Protein AF-A0A831KDJ3-F1 (afdb_monomer_lite)

Foldseek 3Di:
DQFDFFWAWDQDPVRDTDTDTDRGDLCSVPDFPCPDPVSVLVVQLLDFDDRRSDDQRTDVDHDDDDDDPAAAAAWDADQPDPPPGWTFDEEREDAHGLEYGGEYHYSEYAEHNEYHETPEYAYSEYHYENEYHYACEYHYLEYEYYDADHYHNHYEQPDLVVQVVQADADPVGRTYHDYCSHPD

Secondary structure (DSSP, 8-state):
-----EEEEEE-TTS-EEEEEESS-GGGG------SHHHHHHHHHTT-SSS-SS-TT-SSS--------PPPPEE--EE--TTT-EE-EEES-EE-TT-EESSEEES-EE-TT-EE-TT-EEES-EE-TT-EE-TT-EEESEEE-SS-EEPTT-EESS-HHHHHHHSEE-TT--EEEPTTSS--

Radius of gyration: 17.73 Å; chains: 1; bounding box: 44×35×50 Å

pLDDT: mean 94.14, std 5.09, range [72.06, 98.69]

Sequence (184 aa):
FNKIVDQIYVTMENGARALQTVDKTRDSTYWRDVGTLDAYWNANMDLTGVDPFFNLYGRRWPIHTYQSATPPAKFVFNNERAEGGRVGKALDSLVAAGCIISGVVRNSVLSYNVIVGSWSNVEESVIMDGVIIGRHCKIKKCIIDKENFIPSGTRIGYDPDDDRKRFTLTERGIVVVPKGYFKE

Structure (mmCIF, N/CA/C/O backbone):
data_AF-A0A831KDJ3-F1
#
_entry.id   AF-A0A831KDJ3-F1
#
loop_
_atom_site.group_PDB
_atom_site.id
_atom_site.type_symbol
_atom_site.label_atom_id
_atom_site.label_alt_id
_atom_site.label_comp_id
_atom_site.label_asym_id
_atom_site.label_entity_id
_atom_site.label_seq_id
_atom_site.pdbx_PDB_ins_code
_atom_site.Cartn_x
_atom_site.Cartn_y
_atom_site.Cartn_z
_atom_site.occupancy
_atom_site.B_iso_or_equiv
_atom_site.auth_seq_id
_atom_site.auth_comp_id
_atom_site.auth_asym_id
_atom_site.auth_atom_id
_atom_site.pdbx_PDB_model_num
ATOM 1 N N . PHE A 1 1 ? 5.179 -16.302 -27.428 1.00 72.50 1 PHE A N 1
ATOM 2 C CA . PHE A 1 1 ? 5.169 -16.048 -25.972 1.00 72.50 1 PHE A CA 1
ATOM 3 C C . PHE A 1 1 ? 5.154 -14.549 -25.737 1.00 72.50 1 PHE A C 1
ATOM 5 O O . PHE A 1 1 ? 5.834 -13.851 -26.481 1.00 72.50 1 PHE A O 1
ATOM 12 N N . ASN A 1 2 ? 4.404 -14.065 -24.745 1.00 82.62 2 ASN A N 1
ATOM 13 C CA . ASN A 1 2 ? 4.369 -12.639 -24.408 1.00 82.62 2 ASN A CA 1
ATOM 14 C C . ASN A 1 2 ? 5.782 -12.148 -24.047 1.00 82.62 2 ASN A C 1
ATOM 16 O O . ASN A 1 2 ? 6.510 -12.812 -23.297 1.00 82.62 2 ASN A O 1
ATOM 20 N N . LYS A 1 3 ? 6.182 -11.025 -24.643 1.00 91.00 3 LYS A N 1
ATOM 21 C CA . LYS A 1 3 ? 7.500 -10.405 -24.495 1.00 91.00 3 LYS A CA 1
ATOM 22 C C . LYS A 1 3 ? 7.297 -8.897 -24.438 1.00 91.00 3 LYS A C 1
ATOM 24 O O . LYS A 1 3 ? 6.900 -8.301 -25.435 1.00 91.00 3 LYS A O 1
ATOM 29 N N . ILE A 1 4 ? 7.580 -8.309 -23.286 1.00 90.00 4 ILE A N 1
ATOM 30 C CA . ILE A 1 4 ? 7.637 -6.864 -23.100 1.00 90.00 4 ILE A CA 1
ATOM 31 C C . ILE A 1 4 ? 9.119 -6.490 -23.070 1.00 90.00 4 ILE A C 1
ATOM 33 O O . ILE A 1 4 ? 9.870 -6.950 -22.208 1.00 90.00 4 ILE A O 1
ATOM 37 N N . VAL A 1 5 ? 9.535 -5.702 -24.064 1.00 93.06 5 VAL A N 1
ATOM 38 C CA . VAL A 1 5 ? 10.860 -5.074 -24.102 1.00 93.06 5 VAL A CA 1
ATOM 39 C C . VAL A 1 5 ? 10.727 -3.716 -23.427 1.00 93.06 5 VAL A C 1
ATOM 41 O O . VAL A 1 5 ? 10.031 -2.844 -23.947 1.00 93.06 5 VAL A O 1
ATOM 44 N N . ASP A 1 6 ? 11.417 -3.507 -22.311 1.00 93.19 6 ASP A N 1
ATOM 45 C CA . ASP A 1 6 ? 11.306 -2.265 -21.543 1.00 93.19 6 ASP A CA 1
ATOM 46 C C . ASP A 1 6 ? 12.667 -1.753 -21.055 1.00 93.19 6 ASP A C 1
ATOM 48 O O . ASP A 1 6 ? 13.687 -2.432 -21.145 1.00 93.19 6 ASP A O 1
ATOM 52 N N . GLN A 1 7 ? 12.689 -0.518 -20.572 1.00 93.62 7 GLN A N 1
ATOM 53 C CA . GLN A 1 7 ? 13.782 0.103 -19.851 1.00 93.62 7 GLN A CA 1
ATOM 54 C C . GLN A 1 7 ? 13.402 0.216 -18.377 1.00 93.62 7 GLN A C 1
ATOM 56 O O . GLN A 1 7 ? 12.528 1.005 -18.024 1.00 93.62 7 GLN A O 1
ATOM 61 N N . ILE A 1 8 ? 14.084 -0.551 -17.527 1.00 91.62 8 ILE A N 1
ATOM 62 C CA . ILE A 1 8 ? 13.822 -0.618 -16.084 1.00 91.62 8 ILE A CA 1
ATOM 63 C C . ILE A 1 8 ? 15.102 -0.379 -15.286 1.00 91.62 8 ILE A C 1
ATOM 65 O O . ILE A 1 8 ? 16.213 -0.546 -15.794 1.00 91.62 8 ILE A O 1
ATOM 69 N N . TYR A 1 9 ? 14.954 0.017 -14.023 1.00 89.69 9 TYR A N 1
ATOM 70 C CA . TYR A 1 9 ? 16.078 0.067 -13.093 1.00 89.69 9 TYR A CA 1
ATOM 71 C C . TYR A 1 9 ? 16.386 -1.335 -12.566 1.00 89.69 9 TYR A C 1
ATOM 73 O O . TYR A 1 9 ? 15.516 -1.979 -11.989 1.00 89.69 9 TYR A O 1
ATOM 81 N N . VAL A 1 10 ? 17.632 -1.777 -12.729 1.00 86.00 10 VAL A N 1
ATOM 82 C CA . VAL A 1 10 ? 18.141 -3.045 -12.191 1.00 86.00 10 VAL A CA 1
ATOM 83 C C . VAL A 1 10 ? 19.092 -2.744 -11.037 1.00 86.00 10 VAL A C 1
ATOM 85 O O . VAL A 1 10 ? 19.952 -1.867 -11.160 1.00 86.00 10 VAL A O 1
ATOM 88 N N . THR A 1 11 ? 18.928 -3.459 -9.923 1.00 85.81 11 THR A N 1
ATOM 89 C CA . THR A 1 11 ? 19.850 -3.402 -8.781 1.00 85.81 11 THR A CA 1
ATOM 90 C C . THR A 1 11 ? 21.036 -4.325 -9.057 1.00 85.81 11 THR A C 1
ATOM 92 O O . THR A 1 11 ? 20.859 -5.526 -9.237 1.00 85.81 11 THR A O 1
ATOM 95 N N . MET A 1 12 ? 22.235 -3.757 -9.123 1.00 86.31 12 MET A N 1
ATOM 96 C CA . MET A 1 12 ? 23.494 -4.476 -9.331 1.00 86.31 12 MET A CA 1
ATOM 97 C C . MET A 1 12 ? 23.979 -5.127 -8.026 1.00 86.31 12 MET A C 1
ATOM 99 O O . MET A 1 12 ? 23.533 -4.751 -6.943 1.00 86.31 12 MET A O 1
ATOM 103 N N . GLU A 1 13 ? 24.950 -6.043 -8.100 1.00 86.44 13 GLU A N 1
ATOM 104 C CA . GLU A 1 13 ? 25.517 -6.727 -6.918 1.00 86.44 13 GLU A CA 1
ATOM 105 C C . GLU A 1 13 ? 26.101 -5.764 -5.870 1.00 86.44 13 GLU A C 1
ATOM 107 O O . GLU A 1 13 ? 26.048 -6.027 -4.673 1.00 86.44 13 GLU A O 1
ATOM 112 N N . ASN A 1 14 ? 26.609 -4.608 -6.304 1.00 89.88 14 ASN A N 1
ATOM 113 C CA . ASN A 1 14 ? 27.124 -3.559 -5.421 1.00 89.88 14 ASN A CA 1
ATOM 114 C C . ASN A 1 14 ? 26.029 -2.651 -4.816 1.00 89.88 14 ASN A C 1
ATOM 116 O O . ASN A 1 14 ? 26.351 -1.656 -4.170 1.00 89.88 14 ASN A O 1
ATOM 120 N N . GLY A 1 15 ? 24.747 -2.941 -5.066 1.00 85.25 15 GLY A N 1
ATOM 121 C CA . GLY A 1 15 ? 23.596 -2.165 -4.599 1.00 85.25 15 GLY A CA 1
ATOM 122 C C . GLY A 1 15 ? 23.253 -0.925 -5.434 1.00 85.25 15 GLY A C 1
ATOM 123 O O . GLY A 1 15 ? 22.232 -0.284 -5.175 1.00 85.25 15 GLY A O 1
ATOM 124 N N . ALA A 1 16 ? 24.050 -0.571 -6.447 1.00 89.38 16 ALA A N 1
ATOM 125 C CA . ALA A 1 16 ? 23.731 0.540 -7.342 1.00 89.38 16 ALA A CA 1
ATOM 126 C C . ALA A 1 16 ? 22.546 0.195 -8.259 1.00 89.38 16 ALA A C 1
ATOM 128 O O . ALA A 1 16 ? 22.372 -0.952 -8.669 1.00 89.38 16 ALA A O 1
ATOM 129 N N . ARG A 1 17 ? 21.752 1.205 -8.638 1.00 88.25 17 ARG A N 1
ATOM 130 C CA . ARG A 1 17 ? 20.674 1.059 -9.628 1.00 88.25 17 ARG A CA 1
ATOM 131 C C . ARG A 1 17 ? 21.090 1.662 -10.961 1.00 88.25 17 ARG A C 1
ATOM 133 O O . ARG A 1 17 ? 21.475 2.828 -11.010 1.00 88.25 17 ARG A O 1
ATOM 140 N N . ALA A 1 18 ? 20.948 0.901 -12.042 1.00 90.00 18 ALA A N 1
ATOM 141 C CA . ALA A 1 18 ? 21.193 1.382 -13.400 1.00 90.00 18 ALA A CA 1
ATOM 142 C C . ALA A 1 18 ? 19.974 1.145 -14.290 1.00 90.00 18 ALA A C 1
ATOM 144 O O . ALA A 1 18 ? 19.310 0.115 -14.176 1.00 90.00 18 ALA A O 1
ATOM 145 N N . LEU A 1 19 ? 19.696 2.093 -15.186 1.00 91.81 19 LEU A N 1
ATOM 146 C CA . LEU A 1 19 ? 18.671 1.919 -16.209 1.00 91.81 19 LEU A CA 1
ATOM 147 C C . LEU A 1 19 ? 19.212 0.979 -17.290 1.00 91.81 19 LEU A C 1
ATOM 149 O O . LEU A 1 19 ? 20.217 1.288 -17.928 1.00 91.81 19 LEU A O 1
ATOM 153 N N . GLN A 1 20 ? 18.542 -0.147 -17.502 1.00 92.12 20 GLN A N 1
ATOM 154 C CA . GLN A 1 20 ? 18.910 -1.121 -18.522 1.00 92.12 20 GLN A CA 1
ATOM 155 C C . GLN A 1 20 ? 17.726 -1.404 -19.432 1.00 92.12 20 GLN A C 1
ATOM 157 O O . GLN A 1 20 ? 16.578 -1.410 -18.990 1.00 92.12 20 GLN A O 1
ATOM 162 N N . THR A 1 21 ? 18.015 -1.650 -20.709 1.00 93.56 21 THR A N 1
ATOM 163 C CA . THR A 1 21 ? 17.011 -2.194 -21.625 1.00 93.56 21 THR A CA 1
ATOM 164 C C . THR A 1 21 ? 16.984 -3.703 -21.439 1.00 93.56 21 THR A C 1
ATOM 166 O O . THR A 1 21 ? 18.003 -4.362 -21.626 1.00 93.56 21 THR A O 1
ATOM 169 N N . VAL A 1 22 ? 15.829 -4.235 -21.062 1.00 91.38 22 VAL A N 1
ATOM 170 C CA . VAL A 1 22 ? 15.612 -5.659 -20.833 1.00 91.38 22 VAL A CA 1
ATOM 171 C C . VAL A 1 22 ? 14.731 -6.186 -21.956 1.00 91.38 22 VAL A C 1
ATOM 173 O O . VAL A 1 22 ? 13.629 -5.690 -22.178 1.00 91.38 22 VAL A O 1
ATOM 176 N N . ASP A 1 23 ? 15.222 -7.200 -22.669 1.00 91.75 23 ASP A N 1
ATOM 177 C CA . ASP A 1 23 ? 14.506 -7.787 -23.805 1.00 91.75 23 ASP A CA 1
ATOM 178 C C . ASP A 1 23 ? 13.201 -8.472 -23.397 1.00 91.75 23 ASP A C 1
ATOM 180 O O . ASP A 1 23 ? 12.237 -8.488 -24.155 1.00 91.75 23 ASP A O 1
ATOM 184 N N . LYS A 1 24 ? 13.164 -9.075 -22.213 1.00 91.81 24 LYS A N 1
ATOM 185 C CA . LYS A 1 24 ? 11.959 -9.690 -21.668 1.00 91.81 24 LYS A CA 1
ATOM 186 C C . LYS A 1 24 ? 11.905 -9.412 -20.179 1.00 91.81 24 LYS A C 1
ATOM 188 O O . LYS A 1 24 ? 12.638 -10.027 -19.408 1.00 91.81 24 LYS A O 1
ATOM 193 N N . THR A 1 25 ? 11.057 -8.475 -19.788 1.00 90.31 25 THR A N 1
ATOM 194 C CA . THR A 1 25 ? 10.837 -8.163 -18.377 1.00 90.31 25 THR A CA 1
ATOM 195 C C . THR A 1 25 ? 10.211 -9.351 -17.638 1.00 90.31 25 THR A C 1
ATOM 197 O O . THR A 1 25 ? 9.509 -10.180 -18.228 1.00 90.31 25 THR A O 1
ATOM 200 N N . ARG A 1 26 ? 10.447 -9.440 -16.324 1.00 88.06 26 ARG A N 1
ATOM 201 C CA . ARG A 1 26 ? 9.883 -10.494 -15.460 1.00 88.06 26 ARG A CA 1
ATOM 202 C C . ARG A 1 26 ? 8.352 -10.530 -15.510 1.00 88.06 26 ARG A C 1
ATOM 204 O O . ARG A 1 26 ? 7.757 -11.603 -15.488 1.00 88.06 26 ARG A O 1
ATOM 211 N N . ASP A 1 27 ? 7.731 -9.368 -15.653 1.00 91.12 27 ASP A N 1
ATOM 212 C CA . ASP A 1 27 ? 6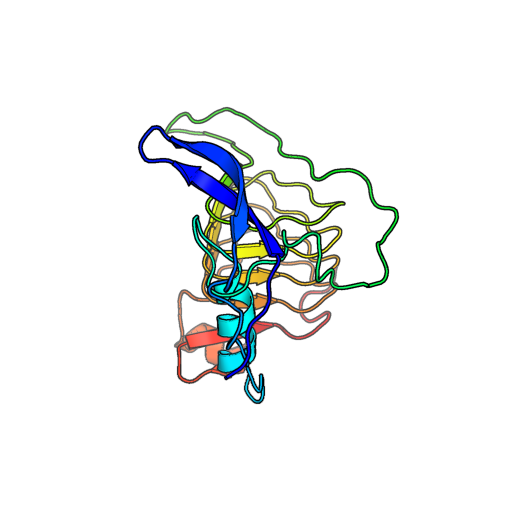.286 -9.182 -15.741 1.00 91.12 27 ASP A CA 1
ATOM 213 C C . ASP A 1 27 ? 5.710 -9.335 -17.158 1.00 91.12 27 ASP A C 1
ATOM 215 O O . ASP A 1 27 ? 4.507 -9.186 -17.352 1.00 91.12 27 ASP A O 1
ATOM 219 N N . SER A 1 28 ? 6.514 -9.742 -18.149 1.00 91.88 28 SER A N 1
ATOM 220 C CA . SER A 1 28 ? 6.039 -10.013 -19.518 1.00 91.88 28 SER A CA 1
ATOM 221 C C . SER A 1 28 ? 4.903 -11.042 -19.590 1.00 91.88 28 SER A C 1
ATOM 223 O O . SER A 1 28 ? 4.173 -11.099 -20.577 1.00 91.88 28 SER A O 1
ATOM 225 N N . THR A 1 29 ? 4.770 -11.896 -18.576 1.00 92.12 29 THR A N 1
ATOM 226 C CA . THR A 1 29 ? 3.690 -12.886 -18.449 1.00 92.12 29 THR A CA 1
ATOM 227 C C . THR A 1 29 ? 2.817 -12.637 -17.223 1.00 92.12 29 THR A C 1
ATOM 229 O O . THR A 1 29 ? 2.057 -13.521 -16.832 1.00 92.12 29 THR A O 1
ATOM 232 N N . TYR A 1 30 ? 2.956 -11.478 -16.579 1.00 93.56 30 TYR A N 1
ATOM 233 C CA . TYR A 1 30 ? 2.185 -11.154 -15.393 1.00 93.56 30 TYR A CA 1
ATOM 234 C C . TYR A 1 30 ? 0.727 -10.934 -15.778 1.00 93.56 30 TYR A C 1
ATOM 236 O O . TYR A 1 30 ? 0.389 -10.074 -16.590 1.00 93.56 30 TYR A O 1
ATOM 244 N N . TRP A 1 31 ? -0.139 -11.742 -15.185 1.00 94.19 31 TRP A N 1
ATOM 245 C CA . TRP A 1 31 ? -1.578 -11.613 -15.289 1.00 94.19 31 TRP A CA 1
ATOM 246 C C . TRP A 1 31 ? -2.192 -12.061 -13.966 1.00 94.19 31 TRP A C 1
ATOM 248 O O . TRP A 1 31 ? -1.761 -13.051 -13.361 1.00 94.19 31 TRP A O 1
ATOM 258 N N . ARG A 1 32 ? -3.180 -11.302 -13.504 1.00 94.19 32 ARG A N 1
ATOM 259 C CA . ARG A 1 32 ? -3.974 -11.582 -12.309 1.00 94.19 32 ARG A CA 1
ATOM 260 C C . ARG A 1 32 ? -5.435 -11.338 -12.668 1.00 94.19 32 ARG A C 1
ATOM 262 O O . ARG A 1 32 ? -5.742 -10.329 -13.294 1.00 94.19 32 ARG A O 1
ATOM 269 N N . ASP A 1 33 ? -6.307 -12.251 -12.267 1.00 92.94 33 ASP A N 1
ATOM 270 C CA . ASP A 1 33 ? -7.759 -12.147 -12.435 1.00 92.94 33 ASP A CA 1
ATOM 271 C C . ASP A 1 33 ? -8.390 -11.206 -11.400 1.00 92.94 33 ASP A C 1
ATOM 273 O O . ASP A 1 33 ? -9.364 -10.523 -11.695 1.00 92.94 33 ASP A O 1
ATOM 277 N N . VAL A 1 34 ? -7.810 -11.155 -10.195 1.00 93.94 34 VAL A N 1
ATOM 278 C CA . VAL A 1 34 ? -8.250 -10.309 -9.077 1.00 93.94 34 VAL A CA 1
ATOM 279 C C . VAL A 1 34 ? -9.736 -10.543 -8.732 1.00 93.94 34 VAL A C 1
ATOM 281 O O . VAL A 1 34 ? -10.472 -9.624 -8.387 1.00 93.94 34 VAL A O 1
ATOM 284 N N . GLY A 1 35 ? -10.194 -11.799 -8.812 1.00 95.31 35 GLY A N 1
ATOM 285 C CA . GLY A 1 35 ? -11.598 -12.167 -8.581 1.00 95.31 35 GLY A CA 1
ATOM 286 C C . GLY A 1 35 ? -12.007 -12.296 -7.108 1.00 95.31 35 GLY A C 1
ATOM 287 O O . GLY A 1 35 ? -13.195 -12.343 -6.799 1.00 95.31 35 GLY A O 1
ATOM 288 N N . THR A 1 36 ? -11.043 -12.354 -6.186 1.00 97.19 36 THR A N 1
ATOM 289 C CA . THR A 1 36 ? -11.280 -12.489 -4.739 1.00 97.19 36 THR A CA 1
ATOM 290 C C . THR A 1 36 ? -10.543 -11.410 -3.951 1.00 97.19 36 THR A C 1
ATOM 292 O O . THR A 1 36 ? -9.571 -10.825 -4.432 1.00 97.19 36 THR A O 1
ATOM 295 N N . LEU A 1 37 ? -10.971 -11.168 -2.708 1.00 97.50 37 LEU A N 1
ATOM 296 C CA . LEU A 1 37 ? -10.291 -10.239 -1.794 1.00 97.50 37 LEU A CA 1
ATOM 297 C C . LEU A 1 37 ? -8.840 -10.666 -1.532 1.00 97.50 37 LEU A C 1
ATOM 299 O O . LEU A 1 37 ? -7.941 -9.826 -1.509 1.00 97.50 37 LEU A O 1
ATOM 303 N N . ASP A 1 38 ? -8.590 -11.973 -1.423 1.00 96.94 38 ASP A N 1
ATOM 304 C CA . ASP A 1 38 ? -7.234 -12.504 -1.332 1.00 96.94 38 ASP A CA 1
ATOM 305 C C . ASP A 1 38 ? -6.426 -12.197 -2.594 1.00 96.94 38 ASP A C 1
ATOM 307 O O . ASP A 1 38 ? -5.294 -11.726 -2.501 1.00 96.94 38 ASP A O 1
ATOM 311 N N . ALA A 1 39 ? -6.982 -12.444 -3.784 1.00 96.88 39 ALA A N 1
ATOM 312 C CA . ALA A 1 39 ? -6.301 -12.164 -5.046 1.00 96.88 39 ALA A CA 1
ATOM 313 C C . ALA A 1 39 ? -5.995 -10.666 -5.202 1.00 96.88 39 ALA A C 1
ATOM 315 O O . ALA A 1 39 ? -4.890 -10.312 -5.611 1.00 96.88 39 ALA A O 1
ATOM 316 N N . TYR A 1 40 ? -6.926 -9.795 -4.801 1.00 97.94 40 TYR A N 1
ATOM 317 C CA . TYR A 1 40 ? -6.738 -8.344 -4.776 1.00 97.94 40 TYR A CA 1
ATOM 318 C C . TYR A 1 40 ? -5.589 -7.920 -3.865 1.00 97.94 40 TYR A C 1
ATOM 320 O O . TYR A 1 40 ? -4.709 -7.165 -4.284 1.00 97.94 40 TYR A O 1
ATOM 328 N N . TRP A 1 41 ? -5.556 -8.429 -2.633 1.00 97.88 41 TRP A N 1
ATOM 329 C CA . TRP A 1 41 ? -4.468 -8.139 -1.706 1.00 97.88 41 TRP A CA 1
ATOM 330 C C . TRP A 1 41 ? -3.122 -8.635 -2.248 1.00 97.88 41 TRP A C 1
ATOM 332 O O . TRP A 1 41 ? -2.167 -7.864 -2.293 1.00 97.88 41 TRP A O 1
ATOM 342 N N . ASN A 1 42 ? -3.053 -9.881 -2.737 1.00 96.06 42 ASN A N 1
ATOM 343 C CA . ASN A 1 42 ? -1.810 -10.445 -3.277 1.00 96.06 42 ASN A CA 1
ATOM 344 C C . ASN A 1 42 ? -1.301 -9.637 -4.476 1.00 96.06 42 ASN A C 1
ATOM 346 O O . ASN A 1 42 ? -0.120 -9.325 -4.530 1.00 96.06 42 ASN A O 1
ATOM 350 N N . ALA A 1 43 ? -2.184 -9.242 -5.398 1.00 96.62 43 ALA A N 1
ATOM 351 C CA . ALA A 1 43 ? -1.797 -8.450 -6.563 1.00 96.62 43 ALA A CA 1
ATOM 352 C C . ALA A 1 43 ? -1.213 -7.076 -6.184 1.00 96.62 43 ALA A C 1
ATOM 354 O O . ALA A 1 43 ? -0.335 -6.574 -6.880 1.00 96.62 43 ALA A O 1
ATOM 355 N N . ASN A 1 44 ? -1.665 -6.474 -5.077 1.00 97.38 44 ASN A N 1
ATOM 356 C CA . ASN A 1 44 ? -1.063 -5.249 -4.546 1.00 97.38 44 ASN A CA 1
ATOM 357 C C . ASN A 1 44 ? 0.274 -5.527 -3.846 1.00 97.38 44 ASN A C 1
ATOM 359 O O . ASN A 1 44 ? 1.219 -4.760 -4.000 1.00 97.38 44 ASN A O 1
ATOM 363 N N . MET A 1 45 ? 0.384 -6.621 -3.090 1.00 96.38 45 MET A N 1
ATOM 364 C CA . MET A 1 45 ? 1.640 -6.998 -2.433 1.00 96.38 45 MET A CA 1
ATOM 365 C C . MET A 1 45 ? 2.726 -7.422 -3.427 1.00 96.38 45 MET A C 1
ATOM 367 O O . MET A 1 45 ? 3.903 -7.199 -3.155 1.00 96.38 45 MET A O 1
ATOM 371 N N . ASP A 1 46 ? 2.348 -7.933 -4.600 1.00 95.12 46 ASP A N 1
ATOM 372 C CA . ASP A 1 46 ? 3.246 -8.250 -5.720 1.00 95.12 46 ASP A CA 1
ATOM 373 C C . ASP A 1 46 ? 4.033 -7.017 -6.226 1.00 95.12 46 ASP A C 1
ATOM 375 O O . ASP A 1 46 ? 5.056 -7.184 -6.894 1.00 95.12 46 ASP A O 1
ATOM 379 N N . LEU A 1 47 ? 3.586 -5.795 -5.889 1.00 94.19 47 LEU A N 1
ATOM 380 C CA . LEU A 1 47 ? 4.275 -4.524 -6.165 1.00 94.19 47 LEU A CA 1
ATOM 381 C C . LEU A 1 47 ? 5.389 -4.199 -5.162 1.00 94.19 47 LEU A C 1
ATOM 383 O O . LEU A 1 47 ? 6.239 -3.353 -5.436 1.00 94.19 47 LEU A O 1
ATOM 387 N N . THR A 1 48 ? 5.337 -4.792 -3.971 1.00 91.38 48 THR A N 1
ATOM 388 C CA . THR A 1 48 ? 6.231 -4.459 -2.858 1.00 91.38 48 THR A CA 1
ATOM 389 C C . THR A 1 48 ? 7.551 -5.233 -2.934 1.00 91.38 48 THR A C 1
ATOM 391 O O . THR A 1 48 ? 7.658 -6.259 -3.604 1.00 91.38 48 THR A O 1
ATOM 394 N N . GLY A 1 49 ? 8.571 -4.749 -2.220 1.00 83.38 49 GLY A N 1
ATOM 395 C CA . GLY A 1 49 ? 9.901 -5.364 -2.180 1.00 83.38 49 GLY A CA 1
ATOM 396 C C . GLY A 1 49 ? 10.891 -4.818 -3.216 1.00 83.38 49 GLY A C 1
ATOM 397 O O . GLY A 1 49 ? 10.620 -3.860 -3.938 1.00 83.38 49 GLY A O 1
ATOM 398 N N . VAL A 1 50 ? 12.092 -5.406 -3.233 1.00 79.62 50 VAL A N 1
ATOM 399 C CA . VAL A 1 50 ? 13.236 -4.917 -4.029 1.00 79.62 50 VAL A CA 1
ATOM 400 C C . VAL A 1 50 ? 13.113 -5.263 -5.515 1.00 79.62 50 VAL A C 1
ATOM 402 O O . VAL A 1 50 ? 13.469 -4.440 -6.357 1.00 79.62 50 VAL A O 1
ATOM 405 N N . ASP A 1 51 ? 12.623 -6.464 -5.827 1.00 81.75 51 ASP A N 1
ATOM 406 C CA . ASP A 1 51 ? 12.380 -6.947 -7.191 1.00 81.75 51 ASP A CA 1
ATOM 407 C C . ASP A 1 51 ? 10.932 -7.466 -7.298 1.00 81.75 51 ASP A C 1
ATOM 409 O O . ASP A 1 51 ? 10.688 -8.665 -7.082 1.00 81.75 51 ASP A O 1
ATOM 413 N N . PRO A 1 52 ? 9.957 -6.560 -7.522 1.00 87.00 52 PRO A N 1
ATOM 414 C CA . PRO A 1 52 ? 8.537 -6.895 -7.503 1.00 87.00 52 PRO A CA 1
ATOM 415 C C . PRO A 1 52 ? 8.149 -7.819 -8.664 1.00 87.00 52 PRO A C 1
ATOM 417 O O . PRO A 1 52 ? 8.762 -7.813 -9.733 1.00 87.00 52 PRO A O 1
ATOM 420 N N . PHE A 1 53 ? 7.089 -8.611 -8.477 1.00 88.38 53 PHE A N 1
ATOM 421 C CA . PHE A 1 53 ? 6.564 -9.481 -9.537 1.00 88.38 53 PHE A CA 1
ATOM 422 C C . PHE A 1 53 ? 5.936 -8.685 -10.685 1.00 88.38 53 PHE A C 1
ATOM 424 O O . PHE A 1 53 ? 5.947 -9.163 -11.821 1.00 88.38 53 PHE A O 1
ATOM 431 N N . PHE A 1 54 ? 5.410 -7.495 -10.385 1.00 91.50 54 PHE A N 1
ATOM 432 C CA . PHE A 1 54 ? 4.864 -6.551 -11.354 1.00 91.50 54 PHE A CA 1
ATOM 433 C C . PHE A 1 54 ? 5.552 -5.193 -11.210 1.00 91.50 54 PHE A C 1
ATOM 435 O O . PHE A 1 54 ? 5.521 -4.590 -10.136 1.00 91.50 54 PHE A O 1
ATOM 442 N N . ASN A 1 55 ? 6.204 -4.718 -12.274 1.00 89.75 55 ASN A N 1
ATOM 443 C CA . ASN A 1 55 ? 7.083 -3.558 -12.196 1.00 89.75 55 ASN A CA 1
ATOM 444 C C . ASN A 1 55 ? 6.436 -2.314 -12.818 1.00 89.75 55 ASN A C 1
ATOM 446 O O . ASN A 1 55 ? 6.358 -2.167 -14.033 1.00 89.75 55 ASN A O 1
ATOM 450 N N . LEU A 1 56 ? 6.048 -1.356 -11.975 1.00 91.56 56 LEU A N 1
ATOM 451 C CA . LEU A 1 56 ? 5.434 -0.097 -12.418 1.00 91.56 56 LEU A CA 1
ATOM 452 C C . LEU A 1 56 ? 6.431 0.928 -12.991 1.00 91.56 56 LEU A C 1
ATOM 454 O O . LEU A 1 56 ? 6.015 1.986 -13.456 1.00 91.56 56 LEU A O 1
ATOM 458 N N . TYR A 1 57 ? 7.737 0.652 -12.948 1.00 91.25 57 TYR A N 1
ATOM 459 C CA . TYR A 1 57 ? 8.790 1.598 -13.343 1.00 91.25 57 TYR A CA 1
ATOM 460 C C . TYR A 1 57 ? 9.283 1.414 -14.789 1.00 91.25 57 TYR A C 1
ATOM 462 O O . TYR A 1 57 ? 10.308 1.994 -15.164 1.00 91.25 57 TYR A O 1
ATOM 470 N N . GLY A 1 58 ? 8.569 0.620 -15.594 1.00 92.06 58 GLY A N 1
ATOM 471 C CA . GLY A 1 58 ? 8.773 0.518 -17.039 1.00 92.06 58 GLY A CA 1
ATOM 472 C C . GLY A 1 58 ? 8.534 1.851 -17.751 1.00 92.06 58 GLY A C 1
ATOM 473 O O . GLY A 1 58 ? 7.602 2.589 -17.430 1.00 92.06 58 GLY A O 1
ATOM 474 N N . ARG A 1 59 ? 9.401 2.196 -18.710 1.00 92.94 59 ARG A N 1
ATOM 475 C CA . ARG A 1 59 ? 9.338 3.471 -19.455 1.00 92.94 59 ARG A CA 1
ATOM 476 C C . ARG A 1 59 ? 8.764 3.326 -20.860 1.00 92.94 59 ARG A C 1
ATOM 478 O O . ARG A 1 59 ? 8.228 4.292 -21.394 1.00 92.94 59 ARG A O 1
ATOM 485 N N . ARG A 1 60 ? 8.920 2.157 -21.482 1.00 93.75 60 ARG A N 1
ATOM 486 C CA . ARG A 1 60 ? 8.440 1.855 -22.838 1.00 93.75 60 ARG A CA 1
ATOM 487 C C . ARG A 1 60 ? 7.017 1.317 -22.838 1.00 93.75 60 ARG A C 1
ATOM 489 O O . ARG A 1 60 ? 6.330 1.491 -23.839 1.00 93.75 60 ARG A O 1
ATOM 496 N N . TRP A 1 61 ? 6.578 0.711 -21.735 1.00 91.81 61 TRP A N 1
ATOM 497 C CA . TRP A 1 61 ? 5.209 0.236 -21.559 1.00 91.81 61 TRP A CA 1
ATOM 498 C C . TRP A 1 61 ? 4.527 0.898 -20.347 1.00 91.81 61 TRP A C 1
ATOM 500 O O . TRP A 1 61 ? 4.253 0.240 -19.343 1.00 91.81 61 TRP A O 1
ATOM 510 N N . PRO A 1 62 ? 4.286 2.223 -20.394 1.00 91.81 62 PRO A N 1
ATOM 511 C CA . PRO A 1 62 ? 3.724 2.944 -19.260 1.00 91.81 62 PRO A CA 1
ATOM 512 C C . PRO A 1 62 ? 2.244 2.607 -19.039 1.00 91.81 62 PRO A C 1
ATOM 514 O O . PRO A 1 62 ? 1.473 2.424 -19.983 1.00 91.81 62 PRO A O 1
ATOM 517 N N . ILE A 1 63 ? 1.825 2.623 -17.774 1.00 92.44 63 ILE A N 1
ATOM 518 C CA . ILE A 1 63 ? 0.413 2.557 -17.386 1.00 92.44 63 ILE A CA 1
ATOM 519 C C . ILE A 1 63 ? -0.072 3.981 -17.131 1.00 92.44 63 ILE A C 1
ATOM 521 O O . ILE A 1 63 ? 0.384 4.654 -16.206 1.00 92.44 63 ILE A O 1
ATOM 525 N N . HIS A 1 64 ? -1.005 4.446 -17.956 1.00 93.00 64 HIS A N 1
ATOM 526 C CA . HIS A 1 64 ? -1.613 5.760 -17.787 1.00 93.00 64 HIS A CA 1
ATOM 527 C C . HIS A 1 64 ? -2.808 5.692 -16.836 1.00 93.00 64 HIS A C 1
ATOM 529 O O . HIS A 1 64 ? -3.631 4.783 -16.902 1.00 93.00 64 HIS A O 1
ATOM 535 N N . THR A 1 65 ? -2.914 6.689 -15.964 1.00 94.38 65 THR A N 1
ATOM 536 C CA . THR A 1 65 ? -4.049 6.880 -15.061 1.00 94.38 65 THR A CA 1
ATOM 537 C C . THR A 1 65 ? -4.176 8.358 -14.702 1.00 94.38 65 THR A C 1
ATOM 539 O O . THR A 1 65 ? -3.280 9.159 -14.986 1.00 94.38 65 THR A O 1
ATOM 542 N N . TYR A 1 66 ? -5.278 8.724 -14.059 1.00 94.50 66 TYR A N 1
ATOM 543 C CA . TYR A 1 66 ? -5.430 10.034 -13.446 1.00 94.50 66 TYR A CA 1
ATOM 544 C C . TYR A 1 66 ? -4.462 10.185 -12.262 1.00 94.50 66 TYR A C 1
ATOM 546 O O . TYR A 1 66 ? -4.429 9.342 -11.367 1.00 94.50 66 TYR A O 1
ATOM 554 N N . GLN A 1 67 ? -3.683 11.268 -12.250 1.00 90.88 67 GLN A N 1
ATOM 555 C CA . GLN A 1 67 ? -2.783 11.613 -11.149 1.00 90.88 67 GLN A CA 1
ATOM 556 C C . GLN A 1 67 ? -3.382 12.771 -10.354 1.00 90.88 67 GLN A C 1
ATOM 558 O O . GLN A 1 67 ? -3.589 13.858 -10.890 1.00 90.88 67 GLN A O 1
ATOM 563 N N . SER A 1 68 ? -3.655 12.537 -9.070 1.00 90.38 68 SER A N 1
ATOM 564 C CA . SER A 1 68 ? -4.170 13.582 -8.186 1.00 90.38 68 SER A CA 1
ATOM 565 C C . SER A 1 68 ? -3.096 14.640 -7.917 1.00 90.38 68 SER A C 1
ATOM 567 O O . SER A 1 68 ? -1.949 14.304 -7.614 1.00 90.38 68 SER A O 1
ATOM 569 N N . ALA A 1 69 ? -3.462 15.921 -7.997 1.00 93.88 69 ALA A N 1
ATOM 570 C CA . ALA A 1 69 ? -2.574 17.048 -7.704 1.00 93.88 69 ALA A CA 1
ATOM 571 C C . ALA A 1 69 ? -2.397 17.244 -6.184 1.00 93.88 69 ALA A C 1
ATOM 573 O O . ALA A 1 69 ? -2.819 18.242 -5.605 1.00 93.88 69 ALA A O 1
ATOM 574 N N . THR A 1 70 ? -1.797 16.254 -5.527 1.00 95.44 70 THR A N 1
ATOM 575 C CA . THR A 1 70 ? -1.521 16.235 -4.082 1.00 95.44 70 THR A CA 1
ATOM 576 C C . THR A 1 70 ? -0.052 16.559 -3.790 1.00 95.44 70 THR A C 1
ATOM 578 O O . THR A 1 70 ? 0.806 16.278 -4.631 1.00 95.44 70 THR A O 1
ATOM 581 N N . PRO A 1 71 ? 0.281 17.110 -2.605 1.00 96.94 71 PRO A N 1
ATOM 582 C CA . PRO A 1 71 ? 1.669 17.384 -2.231 1.00 96.94 71 PRO A CA 1
ATOM 583 C C . PRO A 1 71 ? 2.510 16.095 -2.161 1.00 96.94 71 PRO A C 1
ATOM 585 O O . PRO A 1 71 ? 1.955 14.999 -2.094 1.00 96.94 71 PRO A O 1
ATOM 588 N N . PRO A 1 72 ? 3.849 16.185 -2.131 1.00 97.88 72 PRO A N 1
ATOM 589 C CA . PRO A 1 72 ? 4.699 15.014 -1.924 1.00 97.88 72 PRO A CA 1
ATOM 590 C C . PRO A 1 72 ? 4.372 14.271 -0.620 1.00 97.88 72 PRO A C 1
ATOM 592 O O . PRO A 1 72 ? 3.905 14.871 0.350 1.00 97.88 72 PRO A O 1
ATOM 595 N N . ALA A 1 73 ? 4.668 12.971 -0.580 1.00 98.06 73 ALA A N 1
ATOM 596 C CA . ALA A 1 73 ? 4.601 12.200 0.657 1.00 98.06 73 ALA A CA 1
ATOM 597 C C . ALA A 1 73 ? 5.576 12.770 1.700 1.00 98.06 73 ALA A C 1
ATOM 599 O O . ALA A 1 73 ? 6.736 13.067 1.399 1.00 98.06 73 ALA A O 1
ATOM 600 N N . LYS A 1 74 ? 5.106 12.915 2.939 1.00 98.12 74 LYS A N 1
ATOM 601 C CA . LYS A 1 74 ? 5.855 13.510 4.043 1.00 98.12 74 LYS A CA 1
ATOM 602 C C . LYS A 1 74 ? 6.116 12.474 5.129 1.00 98.12 74 LYS A C 1
ATOM 604 O O . LYS A 1 74 ? 5.186 11.934 5.722 1.00 98.12 74 LYS A O 1
ATOM 609 N N . PHE A 1 75 ? 7.387 12.269 5.452 1.00 98.00 75 PHE A N 1
ATOM 610 C CA . PHE A 1 75 ? 7.837 11.430 6.561 1.00 98.00 75 PHE A CA 1
ATOM 611 C C . PHE A 1 75 ? 8.348 12.334 7.678 1.00 98.00 75 PHE A C 1
ATOM 613 O O . PHE A 1 75 ? 9.153 13.234 7.432 1.00 98.00 75 PHE A O 1
ATOM 620 N N . VAL A 1 76 ? 7.830 12.157 8.891 1.00 95.62 76 VAL A N 1
ATOM 621 C CA . VAL A 1 76 ? 8.119 13.046 10.024 1.00 95.62 76 VAL A CA 1
ATOM 622 C C . VAL A 1 76 ? 8.597 12.270 11.237 1.00 95.62 76 VAL A C 1
ATOM 624 O O . VAL A 1 76 ? 8.207 11.128 11.442 1.00 95.62 76 VAL A O 1
ATOM 627 N N . PHE A 1 77 ? 9.376 12.948 12.083 1.00 94.25 77 PHE A N 1
ATOM 628 C CA . PHE A 1 77 ? 10.064 12.389 13.250 1.00 94.25 77 PHE A CA 1
ATOM 629 C C . PHE A 1 77 ? 11.184 11.408 12.872 1.00 94.25 77 PHE A C 1
ATOM 631 O O . PHE A 1 77 ? 11.022 10.542 12.019 1.00 94.25 77 PHE A O 1
ATOM 638 N N . ASN A 1 78 ? 12.335 11.557 13.523 1.00 89.69 78 ASN A N 1
ATOM 639 C CA . ASN A 1 78 ? 13.558 10.795 13.253 1.00 89.69 78 ASN A CA 1
ATOM 640 C C . ASN A 1 78 ? 14.193 10.237 14.537 1.00 89.69 78 ASN A C 1
ATOM 642 O O . ASN A 1 78 ? 15.358 9.845 14.539 1.00 89.69 78 ASN A O 1
ATOM 646 N N . ASN A 1 79 ? 13.455 10.238 15.649 1.00 91.44 79 ASN A N 1
ATOM 647 C CA . ASN A 1 79 ? 13.969 9.722 16.905 1.00 91.44 79 ASN A CA 1
ATOM 648 C C . ASN A 1 79 ? 13.798 8.200 16.922 1.00 91.44 79 ASN A C 1
ATOM 650 O O . ASN A 1 79 ? 12.747 7.693 17.311 1.00 91.44 79 ASN A O 1
ATOM 654 N N . GLU A 1 80 ? 14.837 7.486 16.498 1.00 87.81 80 GLU A N 1
ATOM 655 C CA . GLU A 1 80 ? 14.867 6.019 16.442 1.00 87.81 80 GLU A CA 1
ATOM 656 C C . GLU A 1 80 ? 15.311 5.353 17.756 1.00 87.81 80 GLU A C 1
ATOM 658 O O . GLU A 1 80 ? 15.643 4.170 17.772 1.00 87.81 80 GLU A O 1
ATOM 663 N N . ARG A 1 81 ? 15.333 6.086 18.879 1.00 87.62 81 ARG A N 1
ATOM 664 C CA . ARG A 1 81 ? 15.666 5.497 20.184 1.00 87.62 81 ARG A CA 1
ATOM 665 C C . ARG A 1 81 ? 14.686 4.380 20.554 1.00 87.62 81 ARG A C 1
ATOM 667 O O . ARG A 1 81 ? 13.492 4.478 20.281 1.00 87.62 81 ARG A O 1
ATOM 674 N N . ALA A 1 82 ? 15.202 3.353 21.232 1.00 72.06 82 ALA A N 1
ATOM 675 C CA . ALA A 1 82 ? 14.412 2.209 21.688 1.00 72.06 82 ALA A CA 1
ATOM 676 C C . ALA A 1 82 ? 13.276 2.622 22.643 1.00 72.06 82 ALA A C 1
ATOM 678 O O . ALA A 1 82 ? 12.161 2.119 22.534 1.00 72.06 82 ALA A O 1
ATOM 679 N N . GLU A 1 83 ? 13.533 3.584 23.532 1.00 75.56 83 GLU A N 1
ATOM 680 C CA . GLU A 1 83 ? 12.543 4.116 24.470 1.00 75.56 83 GLU A CA 1
ATOM 681 C C . GLU A 1 83 ? 12.042 5.490 24.027 1.00 75.56 83 GLU A C 1
ATOM 683 O O . GLU A 1 83 ? 12.825 6.401 23.746 1.00 75.56 83 GLU A O 1
ATOM 688 N N . GLY A 1 84 ? 10.717 5.644 23.949 1.00 75.75 84 GLY A N 1
ATOM 689 C CA . GLY A 1 84 ? 10.081 6.910 23.567 1.00 75.75 84 GLY A CA 1
ATOM 690 C C . GLY A 1 84 ? 10.356 7.354 22.125 1.00 75.75 84 GLY A C 1
ATOM 691 O O . GLY A 1 84 ? 10.018 8.484 21.764 1.00 75.75 84 GLY A O 1
ATOM 692 N N . GLY A 1 85 ? 10.953 6.486 21.299 1.00 85.94 85 GLY A N 1
ATOM 693 C CA . GLY A 1 85 ? 11.216 6.747 19.892 1.00 85.94 85 GLY A CA 1
ATOM 694 C C . GLY A 1 85 ? 9.944 7.122 19.138 1.00 85.94 85 GLY A C 1
ATOM 695 O O . GLY A 1 85 ? 8.859 6.589 19.376 1.00 85.94 85 GLY A O 1
ATOM 696 N N . ARG A 1 86 ? 10.079 8.072 18.220 1.00 91.31 86 ARG A N 1
ATOM 697 C CA . ARG A 1 86 ? 9.023 8.516 17.316 1.00 91.31 86 ARG A CA 1
ATOM 698 C C . ARG A 1 86 ? 9.669 8.680 15.955 1.00 91.31 86 ARG A C 1
ATOM 700 O O . ARG A 1 86 ? 10.534 9.539 15.778 1.00 91.31 86 ARG A O 1
ATOM 707 N N . VAL A 1 87 ? 9.256 7.839 15.018 1.00 94.44 87 VAL A N 1
ATOM 708 C CA . VAL A 1 87 ? 9.802 7.802 13.667 1.00 94.44 87 VAL A CA 1
ATOM 709 C C . VAL A 1 87 ? 8.683 7.569 12.667 1.00 94.44 87 VAL A C 1
ATOM 711 O O . VAL A 1 87 ? 7.825 6.711 12.876 1.00 94.44 87 VAL A O 1
ATOM 714 N N . GLY A 1 88 ? 8.708 8.347 11.595 1.00 96.50 88 GLY A N 1
ATOM 715 C CA . GLY A 1 88 ? 7.901 8.151 10.405 1.00 96.50 88 GLY A CA 1
ATOM 716 C C . GLY A 1 88 ? 8.753 7.501 9.329 1.00 96.50 88 GLY A C 1
ATOM 717 O O . GLY A 1 88 ? 9.612 8.167 8.759 1.00 96.50 88 GLY A O 1
ATOM 718 N N . LYS A 1 89 ? 8.543 6.213 9.044 1.00 96.56 89 LYS A N 1
ATOM 719 C CA . LYS A 1 89 ? 9.285 5.512 7.985 1.00 96.56 89 LYS A CA 1
ATOM 720 C C . LYS A 1 89 ? 8.452 4.439 7.301 1.00 96.56 89 LYS A C 1
ATOM 722 O O . LYS A 1 89 ? 7.587 3.829 7.925 1.00 96.56 89 LYS A O 1
ATOM 727 N N . ALA A 1 90 ? 8.755 4.204 6.029 1.00 97.25 90 ALA A N 1
ATOM 728 C CA . ALA A 1 90 ? 8.180 3.139 5.222 1.00 97.25 90 ALA A CA 1
ATOM 729 C C . ALA A 1 90 ? 9.298 2.232 4.695 1.00 97.25 90 ALA A C 1
ATOM 731 O O . ALA A 1 90 ? 10.297 2.724 4.173 1.00 97.25 90 ALA A O 1
ATOM 732 N N . LEU A 1 91 ? 9.139 0.922 4.867 1.00 95.44 91 LEU A N 1
ATOM 733 C CA . LEU A 1 91 ? 10.106 -0.103 4.471 1.00 95.44 91 LEU A CA 1
ATOM 734 C C . LEU A 1 91 ? 9.425 -1.073 3.507 1.00 95.44 91 LEU A C 1
ATOM 736 O O . LEU A 1 91 ? 8.305 -1.508 3.779 1.00 95.44 91 LEU A O 1
ATOM 740 N N . ASP A 1 92 ? 10.064 -1.372 2.376 1.00 94.12 92 ASP A N 1
ATOM 741 C CA . ASP A 1 92 ? 9.518 -2.254 1.330 1.00 94.12 92 ASP A CA 1
ATOM 742 C C . ASP A 1 92 ? 8.060 -1.926 0.967 1.00 94.12 92 ASP A C 1
ATOM 744 O O . ASP A 1 92 ? 7.226 -2.809 0.814 1.00 94.12 92 ASP A O 1
ATOM 748 N N . SER A 1 93 ? 7.723 -0.637 0.911 1.00 96.69 93 SER A N 1
ATOM 749 C CA . SER A 1 93 ? 6.344 -0.158 0.803 1.00 96.69 93 SER A CA 1
ATOM 750 C C . SER A 1 93 ? 6.214 0.906 -0.274 1.00 96.69 93 SER A C 1
ATOM 752 O O . SER A 1 93 ? 7.144 1.678 -0.513 1.00 96.69 93 SER A O 1
ATOM 754 N N . LEU A 1 94 ? 5.031 0.980 -0.878 1.00 97.25 94 LEU A N 1
ATOM 755 C CA . LEU A 1 94 ? 4.662 2.043 -1.803 1.00 97.25 94 LEU A CA 1
ATOM 756 C C . LEU A 1 94 ? 3.835 3.076 -1.041 1.00 97.25 94 LEU A C 1
ATOM 758 O O . LEU A 1 94 ? 2.858 2.732 -0.378 1.00 97.25 94 LEU A O 1
ATOM 762 N N . VAL A 1 95 ? 4.234 4.342 -1.131 1.00 97.94 95 VAL A N 1
ATOM 763 C CA . VAL A 1 95 ? 3.554 5.458 -0.466 1.00 97.94 95 VAL A CA 1
ATOM 764 C C . VAL A 1 95 ? 3.219 6.506 -1.513 1.00 97.94 95 VAL A C 1
ATOM 766 O O . VAL A 1 95 ? 4.117 7.132 -2.079 1.00 97.94 95 VAL A O 1
ATOM 769 N N . ALA A 1 96 ? 1.928 6.676 -1.786 1.00 97.56 96 ALA A N 1
ATOM 770 C CA . ALA A 1 96 ? 1.450 7.664 -2.739 1.00 97.56 96 ALA A CA 1
ATOM 771 C C . ALA A 1 96 ? 1.584 9.099 -2.204 1.00 97.56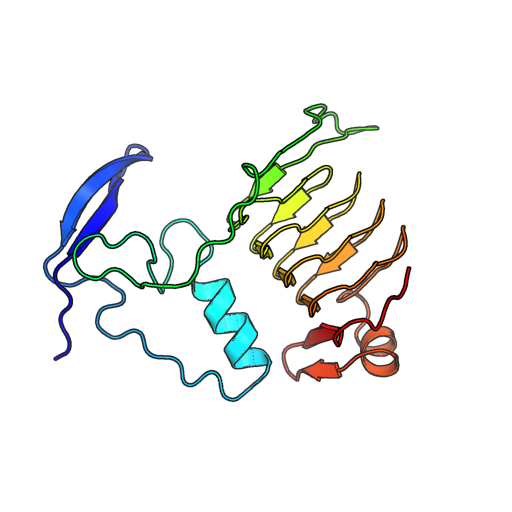 96 ALA A C 1
ATOM 773 O O . ALA A 1 96 ? 1.817 9.357 -1.018 1.00 97.56 96 ALA A O 1
ATOM 774 N N . ALA A 1 97 ? 1.414 10.060 -3.108 1.00 97.69 97 ALA A N 1
ATOM 775 C CA . ALA A 1 97 ? 1.430 11.476 -2.775 1.00 97.69 97 ALA A CA 1
ATOM 776 C C . ALA A 1 97 ? 0.293 11.854 -1.797 1.00 97.69 97 ALA A C 1
ATOM 778 O O . ALA A 1 97 ? -0.718 11.163 -1.660 1.00 97.69 97 ALA A O 1
ATOM 779 N N . GLY A 1 98 ? 0.492 12.939 -1.054 1.00 97.62 98 GLY A N 1
ATOM 780 C CA . GLY A 1 98 ? -0.416 13.411 -0.010 1.00 97.62 98 GLY A CA 1
ATOM 781 C C . GLY A 1 98 ? -0.279 12.687 1.331 1.00 97.62 98 GLY A C 1
ATOM 782 O O . GLY A 1 98 ? -0.826 13.159 2.325 1.00 97.62 98 GLY A O 1
ATOM 783 N N . CYS A 1 99 ? 0.454 11.571 1.396 1.00 98.50 99 CYS A N 1
ATOM 784 C CA . CYS A 1 99 ? 0.591 10.821 2.640 1.00 98.50 99 CYS A CA 1
ATOM 785 C C . CYS A 1 99 ? 1.407 11.573 3.700 1.00 98.50 99 CYS A C 1
ATOM 787 O O . CYS A 1 99 ? 2.420 12.202 3.385 1.00 98.50 99 CYS A O 1
ATOM 789 N N . ILE A 1 100 ? 1.023 11.431 4.973 1.00 98.50 100 ILE A N 1
ATOM 790 C CA . ILE A 1 100 ? 1.795 11.921 6.125 1.00 98.50 100 ILE A CA 1
ATOM 791 C C . ILE A 1 100 ? 2.068 10.757 7.072 1.00 98.50 100 ILE A C 1
ATOM 793 O O . ILE A 1 100 ? 1.165 10.253 7.739 1.00 98.50 100 ILE A O 1
ATOM 797 N N . ILE A 1 101 ? 3.331 10.351 7.170 1.00 98.38 101 ILE A N 1
ATOM 798 C CA . ILE A 1 101 ? 3.749 9.178 7.935 1.00 98.38 101 ILE A CA 1
ATOM 799 C C . ILE A 1 101 ? 4.469 9.622 9.209 1.00 98.38 101 ILE A C 1
ATOM 801 O O . ILE A 1 101 ? 5.574 10.160 9.154 1.00 98.38 101 ILE A O 1
ATOM 805 N N . SER A 1 102 ? 3.834 9.380 10.359 1.00 97.38 102 SER A N 1
ATOM 806 C CA . SER A 1 102 ? 4.395 9.594 11.706 1.00 97.38 102 SER A CA 1
ATOM 807 C C . SER A 1 102 ? 4.639 8.290 12.479 1.00 97.38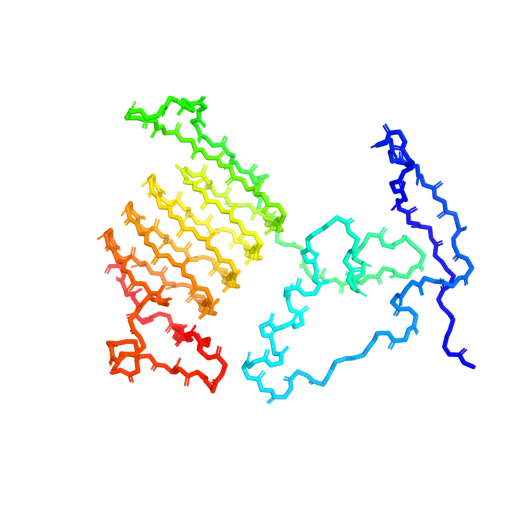 102 SER A C 1
ATOM 809 O O . SER A 1 102 ? 5.031 8.340 13.648 1.00 97.38 102 SER A O 1
ATOM 811 N N . GLY A 1 103 ? 4.362 7.146 11.851 1.00 96.31 103 GLY A N 1
ATOM 812 C CA . GLY A 1 103 ? 4.551 5.800 12.391 1.00 96.31 103 GLY A CA 1
ATOM 813 C C . GLY A 1 103 ? 5.378 4.918 11.456 1.00 96.31 103 GLY A C 1
ATOM 814 O O . GLY A 1 103 ? 6.062 5.407 10.555 1.00 96.31 103 GLY A O 1
ATOM 815 N N . VAL A 1 104 ? 5.312 3.605 11.662 1.00 97.06 104 VAL A N 1
ATOM 816 C CA . VAL A 1 104 ? 6.088 2.638 10.881 1.00 97.06 104 VAL A CA 1
ATOM 817 C C . VAL A 1 104 ? 5.178 1.886 9.918 1.00 97.06 104 VAL A C 1
ATOM 819 O O . VAL A 1 104 ? 4.163 1.329 10.324 1.00 97.06 104 VAL A O 1
ATOM 822 N N . VAL A 1 105 ? 5.562 1.870 8.645 1.00 98.19 105 VAL A N 1
ATOM 823 C CA . VAL A 1 105 ? 4.874 1.150 7.570 1.00 98.19 105 VAL A CA 1
ATOM 824 C C . VAL A 1 105 ? 5.830 0.110 6.985 1.00 98.19 105 VAL A C 1
ATOM 826 O O . VAL A 1 105 ? 6.987 0.432 6.703 1.00 98.19 105 VAL A O 1
ATOM 829 N N . ARG A 1 106 ? 5.381 -1.135 6.816 1.00 97.44 106 ARG A N 1
ATOM 830 C CA . ARG A 1 106 ? 6.182 -2.234 6.255 1.00 97.44 106 ARG A CA 1
ATOM 831 C C . ARG A 1 106 ? 5.381 -3.050 5.255 1.00 97.44 106 ARG A C 1
ATOM 833 O O . ARG A 1 106 ? 4.219 -3.350 5.523 1.00 97.44 106 ARG A O 1
ATOM 840 N N . ASN A 1 107 ? 6.000 -3.440 4.140 1.00 97.00 107 ASN A N 1
ATOM 841 C CA . ASN A 1 107 ? 5.401 -4.330 3.136 1.00 97.00 107 ASN A CA 1
ATOM 842 C C . ASN A 1 107 ? 3.953 -3.944 2.796 1.00 97.00 107 ASN A C 1
ATOM 844 O O . ASN A 1 107 ? 3.057 -4.776 2.853 1.00 97.00 107 ASN A O 1
ATOM 848 N N . SER A 1 108 ? 3.696 -2.655 2.580 1.00 98.25 108 SER A N 1
ATOM 849 C CA . SER A 1 108 ? 2.338 -2.125 2.452 1.00 98.25 108 SER A CA 1
ATOM 850 C C . SER A 1 108 ? 2.220 -1.174 1.269 1.00 98.25 108 SER A C 1
ATOM 852 O O . SER A 1 108 ? 3.201 -0.582 0.816 1.00 98.25 108 SER A O 1
ATOM 854 N N . VAL A 1 109 ? 0.994 -1.011 0.782 1.00 98.44 109 VAL A N 1
ATOM 855 C CA . VAL A 1 109 ? 0.650 -0.077 -0.293 1.00 98.44 109 VAL A CA 1
ATOM 856 C C . VAL A 1 109 ? -0.309 0.959 0.273 1.00 98.44 109 VAL A C 1
ATOM 858 O O . VAL A 1 109 ? -1.400 0.619 0.727 1.00 98.44 109 VAL A O 1
ATOM 861 N N . LEU A 1 110 ? 0.118 2.220 0.288 1.00 98.44 110 LEU A N 1
ATOM 862 C CA . LEU A 1 110 ? -0.658 3.354 0.781 1.00 98.44 110 LEU A CA 1
ATOM 863 C C . LEU A 1 110 ? -1.058 4.230 -0.402 1.00 98.44 110 LEU A C 1
ATOM 865 O O . LEU A 1 110 ? -0.196 4.735 -1.127 1.00 98.44 110 LEU A O 1
ATOM 869 N N . SER A 1 111 ? -2.364 4.412 -0.564 1.00 98.00 111 SER A N 1
ATOM 870 C CA . SER A 1 111 ? -2.953 5.254 -1.606 1.00 98.00 111 SER A CA 1
ATOM 871 C C . SER A 1 111 ? -2.928 6.733 -1.204 1.00 98.00 111 SER A C 1
ATOM 873 O O . SER A 1 111 ? -2.291 7.110 -0.219 1.00 98.00 111 SER A O 1
ATOM 875 N N . TYR A 1 112 ? -3.550 7.611 -1.992 1.00 97.88 112 TYR A N 1
ATOM 876 C CA . TYR A 1 112 ? -3.369 9.052 -1.824 1.00 97.88 112 TYR A CA 1
ATOM 877 C C . TYR A 1 112 ? -3.931 9.562 -0.489 1.00 97.88 112 TYR A C 1
ATOM 879 O O . TYR A 1 112 ? -4.968 9.101 -0.009 1.00 97.88 112 TYR A O 1
ATOM 887 N N . ASN A 1 113 ? -3.283 10.584 0.077 1.00 97.75 113 ASN A N 1
ATOM 888 C CA . ASN A 1 113 ? -3.751 11.304 1.273 1.00 97.75 113 ASN A CA 1
ATOM 889 C C . ASN A 1 113 ? -3.935 10.437 2.537 1.00 97.75 113 ASN A C 1
ATOM 891 O O . ASN A 1 113 ? -4.757 10.763 3.392 1.00 97.75 113 ASN A O 1
ATOM 895 N N . VAL A 1 114 ? -3.177 9.346 2.682 1.00 98.50 114 VAL A N 1
ATOM 896 C CA . VAL A 1 114 ? -3.217 8.516 3.896 1.00 98.50 114 VAL A CA 1
ATOM 897 C C . VAL A 1 114 ? -2.395 9.149 5.020 1.00 98.50 114 VAL A C 1
ATOM 899 O O . VAL A 1 114 ? -1.232 9.519 4.839 1.00 98.50 114 VAL A O 1
ATOM 902 N N . ILE A 1 115 ? -2.969 9.231 6.219 1.00 98.56 115 ILE A N 1
ATOM 903 C CA . ILE A 1 115 ? -2.276 9.738 7.409 1.00 98.56 115 ILE A CA 1
ATOM 904 C C . ILE A 1 115 ? -2.015 8.581 8.366 1.00 98.56 115 ILE A C 1
ATOM 906 O O . ILE A 1 115 ? -2.943 7.917 8.812 1.00 98.56 115 ILE A O 1
ATOM 910 N N . VAL A 1 116 ? -0.750 8.369 8.732 1.00 98.56 116 VAL A N 1
ATOM 911 C CA . VAL A 1 116 ? -0.353 7.362 9.724 1.00 98.56 116 VAL A CA 1
ATOM 912 C C . VAL A 1 116 ? 0.099 8.051 11.003 1.00 98.56 116 VAL A C 1
ATOM 914 O O . VAL A 1 116 ? 1.136 8.719 11.035 1.00 98.56 116 VAL A O 1
ATOM 917 N N . GLY A 1 117 ? -0.681 7.876 12.067 1.00 97.75 117 GLY A N 1
ATOM 918 C CA . GLY A 1 117 ? -0.433 8.453 13.380 1.00 97.75 117 GLY A CA 1
ATOM 919 C C . GLY A 1 117 ? 0.814 7.909 14.079 1.00 97.75 117 GLY A C 1
ATOM 920 O O . GLY A 1 117 ? 1.370 6.863 13.746 1.00 97.75 117 GLY A O 1
ATOM 921 N N . SER A 1 118 ? 1.264 8.652 15.089 1.00 96.69 118 SER A N 1
ATOM 922 C CA . SER A 1 118 ? 2.464 8.317 15.859 1.00 96.69 118 SER A CA 1
ATOM 923 C C . SER A 1 118 ? 2.364 6.965 16.551 1.00 96.69 118 SER A C 1
ATOM 925 O O . SER A 1 118 ? 1.326 6.643 17.132 1.00 96.69 118 SER A O 1
ATOM 927 N N . TRP A 1 119 ? 3.478 6.228 16.548 1.00 95.94 119 TRP A N 1
ATOM 928 C CA . TRP A 1 119 ? 3.615 4.896 17.160 1.00 95.94 119 TRP A CA 1
ATOM 929 C C . TRP A 1 119 ? 2.667 3.834 16.605 1.00 95.94 119 TRP A C 1
ATOM 931 O O . TRP A 1 119 ? 2.544 2.757 17.187 1.00 95.94 119 TRP A O 1
ATOM 941 N N . SER A 1 120 ? 2.007 4.130 15.490 1.00 97.50 120 SER A N 1
ATOM 942 C CA . SER A 1 120 ? 1.217 3.147 14.771 1.00 97.50 120 SER A CA 1
ATOM 943 C C . SER A 1 120 ? 2.122 2.276 13.912 1.00 97.50 120 SER A C 1
ATOM 945 O O . SER A 1 120 ? 3.157 2.736 13.418 1.00 97.50 120 SER A O 1
ATOM 947 N N . ASN A 1 121 ? 1.729 1.018 13.758 1.00 97.81 121 ASN A N 1
ATOM 948 C CA . ASN A 1 121 ? 2.398 0.055 12.901 1.00 97.81 121 ASN A CA 1
ATOM 949 C C . ASN A 1 121 ? 1.406 -0.480 11.865 1.00 97.81 121 ASN A C 1
ATOM 951 O O . ASN A 1 121 ? 0.325 -0.943 12.238 1.00 97.81 121 ASN A O 1
ATOM 955 N N . VAL A 1 122 ? 1.774 -0.380 10.591 1.00 98.50 122 VAL A N 1
ATOM 956 C CA . VAL A 1 122 ? 1.005 -0.879 9.448 1.00 98.50 122 VAL A CA 1
ATOM 957 C C . VAL A 1 122 ? 1.882 -1.865 8.694 1.00 98.50 122 VAL A C 1
ATOM 959 O O . VAL A 1 122 ? 2.925 -1.485 8.164 1.00 98.50 122 VAL A O 1
ATOM 962 N N . GLU A 1 123 ? 1.473 -3.126 8.656 1.00 98.31 123 GLU A N 1
ATOM 963 C CA . GLU A 1 123 ? 2.252 -4.208 8.054 1.00 98.31 123 GLU A CA 1
ATOM 964 C C . GLU A 1 123 ? 1.398 -4.988 7.058 1.00 98.31 123 GLU A C 1
ATOM 966 O O . GLU A 1 123 ? 0.228 -5.267 7.332 1.00 98.31 123 GLU A O 1
ATOM 971 N N . GLU A 1 124 ? 1.974 -5.387 5.922 1.00 97.94 124 GLU A N 1
ATOM 972 C CA . GLU A 1 124 ? 1.326 -6.333 5.001 1.00 97.94 124 GLU A CA 1
ATOM 973 C C . GLU A 1 124 ? -0.083 -5.863 4.569 1.00 97.94 124 GLU A C 1
ATOM 975 O O . GLU A 1 124 ? -1.028 -6.648 4.545 1.00 97.94 124 GLU A O 1
ATOM 980 N N . SER A 1 125 ? -0.285 -4.562 4.333 1.00 98.50 125 SER A N 1
ATOM 981 C CA . SER A 1 125 ? -1.630 -3.984 4.193 1.00 98.50 125 SER A CA 1
ATOM 982 C C . SER A 1 125 ? -1.794 -3.092 2.963 1.00 98.50 125 SER A C 1
ATOM 984 O O . SER A 1 125 ? -0.867 -2.410 2.528 1.00 98.50 125 SER A O 1
ATOM 986 N N . VAL A 1 126 ? -3.014 -3.077 2.426 1.00 98.62 126 VAL A N 1
ATOM 987 C CA . VAL A 1 126 ? -3.459 -2.177 1.357 1.00 98.62 126 VAL A CA 1
ATOM 988 C C . VAL A 1 126 ? -4.366 -1.121 1.976 1.00 98.62 126 VAL A C 1
ATOM 990 O O . VAL A 1 126 ? -5.447 -1.439 2.472 1.00 98.62 126 VAL A O 1
ATOM 993 N N . ILE A 1 127 ? -3.921 0.133 1.965 1.00 98.69 127 ILE A N 1
ATOM 994 C CA . ILE A 1 127 ? -4.641 1.264 2.550 1.00 98.69 127 ILE A CA 1
ATOM 995 C C . ILE A 1 127 ? -5.113 2.183 1.425 1.00 98.69 127 ILE A C 1
ATOM 997 O O . ILE A 1 127 ? -4.301 2.717 0.664 1.00 98.69 127 ILE A O 1
ATOM 1001 N N . MET A 1 128 ? -6.427 2.347 1.306 1.00 98.31 128 MET A N 1
ATOM 1002 C CA . MET A 1 128 ? -7.057 3.130 0.245 1.00 98.31 128 MET A CA 1
ATOM 1003 C C . MET A 1 128 ? -7.084 4.631 0.576 1.00 98.31 128 MET A C 1
ATOM 1005 O O . MET A 1 128 ? -6.666 5.068 1.648 1.00 98.31 128 MET A O 1
ATOM 1009 N N . ASP A 1 129 ? -7.540 5.432 -0.388 1.00 97.00 129 ASP A N 1
ATOM 1010 C CA . ASP A 1 129 ? -7.467 6.895 -0.347 1.00 97.00 129 ASP A CA 1
ATOM 1011 C C . ASP A 1 129 ? -8.119 7.510 0.903 1.00 97.00 129 ASP A C 1
ATOM 1013 O O . ASP A 1 129 ? -9.217 7.123 1.316 1.00 97.00 129 ASP A O 1
ATOM 1017 N N . GLY A 1 130 ? -7.467 8.532 1.463 1.00 96.50 130 GLY A N 1
ATOM 1018 C CA . GLY A 1 130 ? -8.037 9.373 2.522 1.00 96.50 130 GLY A CA 1
ATOM 1019 C C . GLY A 1 130 ? -8.244 8.672 3.867 1.00 96.50 130 GLY A C 1
ATOM 1020 O O . GLY A 1 130 ? -8.994 9.171 4.701 1.00 96.50 130 GLY A O 1
ATOM 1021 N N . VAL A 1 131 ? -7.616 7.517 4.091 1.00 98.56 131 VAL A N 1
ATOM 1022 C CA . VAL A 1 131 ? -7.656 6.835 5.389 1.00 98.56 131 VAL A CA 1
ATOM 1023 C C . VAL A 1 131 ? -6.776 7.569 6.400 1.00 98.56 131 VAL A C 1
ATOM 1025 O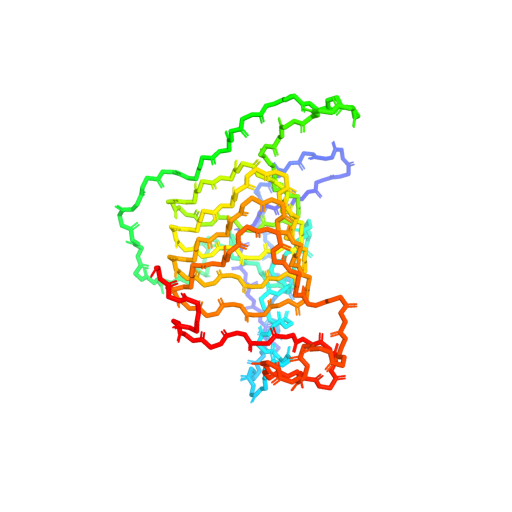 O . VAL A 1 131 ? -5.604 7.858 6.146 1.00 98.56 131 VAL A O 1
ATOM 1028 N N . ILE A 1 132 ? -7.325 7.813 7.588 1.00 98.62 132 ILE A N 1
ATOM 1029 C CA . ILE A 1 132 ? -6.604 8.361 8.734 1.00 98.62 132 ILE A CA 1
ATOM 1030 C C . ILE A 1 132 ? -6.452 7.265 9.779 1.00 98.62 132 ILE A C 1
ATOM 1032 O O . ILE A 1 132 ? -7.423 6.735 10.306 1.00 98.62 132 ILE A O 1
ATOM 1036 N N . ILE A 1 133 ? -5.207 6.939 10.103 1.00 98.56 133 ILE A N 1
ATOM 1037 C CA . ILE A 1 133 ? -4.850 5.962 11.122 1.00 98.56 133 ILE A CA 1
ATOM 1038 C C . ILE A 1 133 ? -4.446 6.724 12.381 1.00 98.56 133 ILE A C 1
ATOM 1040 O O . ILE A 1 133 ? -3.439 7.435 12.384 1.00 98.56 133 ILE A O 1
ATOM 1044 N N . GLY A 1 134 ? -5.215 6.566 13.461 1.00 98.19 134 GLY A N 1
ATOM 1045 C CA . GLY A 1 134 ? -4.940 7.171 14.763 1.00 98.19 134 GLY A CA 1
ATOM 1046 C C . GLY A 1 134 ? -3.596 6.744 15.361 1.00 98.19 134 GLY A C 1
ATOM 1047 O O . GLY A 1 134 ? -2.855 5.943 14.790 1.00 98.19 134 GLY A O 1
ATOM 1048 N N . ARG A 1 135 ? -3.250 7.270 16.539 1.00 97.25 135 ARG A N 1
ATOM 1049 C CA . ARG A 1 135 ? -1.987 6.947 17.234 1.00 97.25 135 ARG A CA 1
ATOM 1050 C C . ARG A 1 135 ? -2.036 5.540 17.826 1.00 97.25 135 ARG A C 1
ATOM 1052 O O . ARG A 1 135 ? -3.107 5.080 18.199 1.00 97.25 135 ARG A O 1
ATOM 1059 N N . HIS A 1 136 ? -0.885 4.891 17.990 1.00 97.44 136 HIS A N 1
ATOM 1060 C CA . HIS A 1 136 ? -0.763 3.563 18.617 1.00 97.44 136 HIS A CA 1
ATOM 1061 C C . HIS A 1 136 ? -1.598 2.448 17.961 1.00 97.44 136 HIS A C 1
ATOM 1063 O O . HIS A 1 136 ? -1.868 1.426 18.594 1.00 97.44 136 HIS A O 1
ATOM 1069 N N . CYS A 1 137 ? -2.019 2.622 16.709 1.00 98.25 137 CYS A N 1
ATOM 1070 C CA . CYS A 1 137 ? -2.757 1.585 15.999 1.00 98.25 137 CYS A CA 1
ATOM 1071 C C . CYS A 1 137 ? -1.823 0.443 15.601 1.00 98.25 137 CYS A C 1
ATOM 1073 O O . CYS A 1 137 ? -0.650 0.657 15.292 1.00 98.25 137 CYS A O 1
ATOM 1075 N N . LYS A 1 138 ? -2.352 -0.775 15.558 1.00 98.31 138 LYS A N 1
ATOM 1076 C CA . LYS A 1 138 ? -1.650 -1.928 14.993 1.00 98.31 138 LYS A CA 1
ATOM 1077 C C . LYS A 1 138 ? -2.521 -2.539 13.911 1.00 98.31 138 LYS A C 1
ATOM 1079 O O . LYS A 1 138 ? -3.595 -3.052 14.212 1.00 98.31 138 LYS A O 1
ATOM 1084 N N . ILE A 1 139 ? -2.058 -2.478 12.672 1.00 98.44 139 ILE A N 1
ATOM 1085 C CA . ILE A 1 139 ? -2.785 -2.940 11.490 1.00 98.44 139 ILE A CA 1
ATOM 1086 C C . ILE A 1 139 ? -1.890 -3.933 10.764 1.00 98.44 139 ILE A C 1
ATOM 1088 O O . ILE A 1 1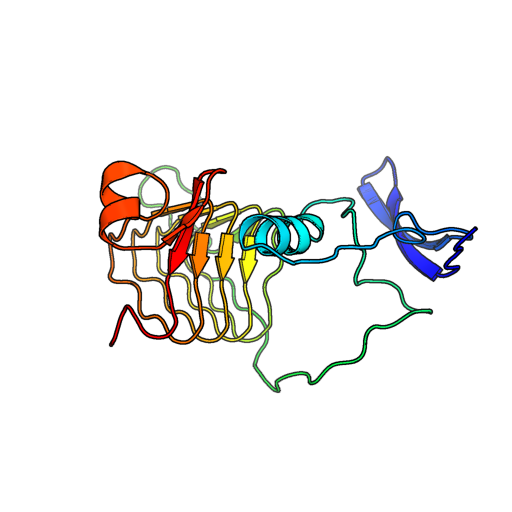39 ? -0.748 -3.609 10.438 1.00 98.44 139 ILE A O 1
ATOM 1092 N N . LYS A 1 140 ? -2.400 -5.141 10.532 1.00 98.31 140 LYS A N 1
ATOM 1093 C CA . LYS A 1 140 ? -1.661 -6.200 9.848 1.00 98.31 140 LYS A CA 1
ATOM 1094 C C . LYS A 1 140 ? -2.564 -6.956 8.880 1.00 98.31 140 LYS A C 1
ATOM 1096 O O . LYS A 1 140 ? -3.691 -7.257 9.247 1.00 98.31 140 LYS A O 1
ATOM 1101 N N . LYS A 1 141 ? -2.086 -7.305 7.679 1.00 97.75 141 LYS A N 1
ATOM 1102 C CA . LYS A 1 141 ? -2.852 -8.122 6.709 1.00 97.75 141 LYS A CA 1
ATOM 1103 C C . LYS A 1 141 ? -4.260 -7.576 6.449 1.00 97.75 141 LYS A C 1
ATOM 1105 O O . LYS A 1 141 ? -5.248 -8.304 6.508 1.00 97.75 141 LYS A O 1
ATOM 1110 N N . CYS A 1 142 ? -4.356 -6.273 6.206 1.00 98.31 142 CYS A N 1
ATOM 1111 C CA . CYS A 1 142 ? -5.636 -5.597 6.023 1.00 98.31 142 CYS A CA 1
ATOM 1112 C C . CYS A 1 142 ? -5.799 -5.038 4.607 1.00 98.31 142 CYS A C 1
ATOM 1114 O O . CYS A 1 142 ? -4.838 -4.566 4.000 1.00 98.31 142 CYS A O 1
ATOM 1116 N N . ILE A 1 143 ? -7.038 -5.016 4.123 1.00 98.62 143 ILE A N 1
ATOM 1117 C CA . ILE A 1 143 ? -7.505 -4.088 3.093 1.00 98.62 143 ILE A CA 1
ATOM 1118 C C . ILE A 1 143 ? -8.398 -3.071 3.804 1.00 98.62 143 ILE A C 1
ATOM 1120 O O . ILE A 1 143 ? -9.447 -3.430 4.338 1.00 98.62 143 ILE A O 1
ATOM 1124 N N . ILE A 1 144 ? -7.983 -1.809 3.837 1.00 98.50 144 ILE A N 1
ATOM 1125 C CA . ILE A 1 144 ? -8.776 -0.733 4.439 1.00 98.50 144 ILE A CA 1
ATOM 1126 C C . ILE A 1 144 ? -9.287 0.160 3.325 1.00 98.50 144 ILE A C 1
ATOM 1128 O O . ILE A 1 144 ? -8.496 0.828 2.660 1.00 98.50 144 ILE A O 1
ATOM 1132 N N . ASP A 1 145 ? -10.601 0.143 3.120 1.00 98.25 145 ASP A N 1
ATOM 1133 C CA . ASP A 1 145 ? -11.260 0.941 2.094 1.00 98.25 145 ASP A CA 1
ATOM 1134 C C . ASP A 1 145 ? -11.272 2.440 2.455 1.00 98.25 145 ASP A C 1
ATOM 1136 O O . ASP A 1 145 ? -10.900 2.848 3.559 1.00 98.25 145 ASP A O 1
ATOM 1140 N N . LYS A 1 146 ? -11.661 3.272 1.492 1.00 97.06 146 LYS A N 1
ATOM 1141 C CA . LYS A 1 146 ? -11.503 4.729 1.505 1.00 97.06 146 LYS A CA 1
ATOM 1142 C C . LYS A 1 146 ? -12.196 5.397 2.694 1.00 97.06 146 LYS A C 1
ATOM 1144 O O . LYS A 1 146 ? -13.188 4.890 3.219 1.00 97.06 146 LYS A O 1
ATOM 1149 N N . GLU A 1 147 ? -11.708 6.588 3.042 1.00 96.06 147 GLU A N 1
ATOM 1150 C CA . GLU A 1 147 ? -12.386 7.522 3.961 1.00 96.06 147 GLU A CA 1
ATOM 1151 C C . GLU A 1 147 ? -12.695 6.915 5.349 1.00 96.06 147 GLU A C 1
ATOM 1153 O O . GLU A 1 147 ? -13.752 7.155 5.929 1.00 96.06 147 GLU A O 1
ATOM 1158 N N . ASN A 1 148 ? -11.783 6.098 5.883 1.00 98.25 148 ASN A N 1
ATOM 1159 C CA . ASN A 1 148 ? -11.888 5.548 7.237 1.00 98.25 148 ASN A CA 1
ATOM 1160 C C . ASN A 1 148 ? -11.024 6.337 8.235 1.00 98.25 148 ASN A C 1
ATOM 1162 O O . ASN A 1 148 ? -9.837 6.555 7.991 1.00 98.25 148 ASN A O 1
ATOM 1166 N N . PHE A 1 149 ? -11.597 6.679 9.392 1.00 98.31 149 PHE A N 1
ATOM 1167 C CA . PHE A 1 149 ? -10.935 7.374 10.503 1.00 98.31 149 PHE A CA 1
ATOM 1168 C C . PHE A 1 149 ? -10.673 6.411 11.665 1.00 98.31 149 PHE A C 1
ATOM 1170 O O . PHE A 1 149 ? -11.416 6.352 12.640 1.00 98.31 149 PHE A O 1
ATOM 1177 N N . ILE A 1 150 ? -9.617 5.609 11.565 1.00 98.12 150 ILE A N 1
ATOM 1178 C CA . ILE A 1 150 ? -9.327 4.546 12.530 1.00 98.12 150 ILE A CA 1
ATOM 1179 C C . ILE A 1 150 ? -8.963 5.156 13.896 1.00 98.12 150 ILE A C 1
ATOM 1181 O O . ILE A 1 150 ? -7.949 5.861 13.995 1.00 98.12 150 ILE A O 1
ATOM 1185 N N . PRO A 1 151 ? -9.719 4.854 14.971 1.00 97.81 151 PRO A N 1
ATOM 1186 C CA . PRO A 1 151 ? -9.467 5.408 16.296 1.00 97.81 151 PRO A CA 1
ATOM 1187 C C . PRO A 1 151 ? -8.088 5.036 16.838 1.00 97.81 151 PRO A C 1
ATOM 1189 O O . PRO A 1 151 ? -7.546 3.968 16.543 1.00 97.81 151 PRO A O 1
ATOM 1192 N N . SER A 1 152 ? -7.526 5.892 17.691 1.00 97.94 152 SER A N 1
ATOM 1193 C CA . SER A 1 152 ? -6.231 5.612 18.323 1.00 97.94 152 SER A CA 1
ATOM 1194 C C . SER A 1 152 ? -6.281 4.337 19.175 1.00 97.94 152 SER A C 1
ATOM 1196 O O . SER A 1 152 ? -7.257 4.084 19.873 1.00 97.94 152 SER A O 1
ATOM 1198 N N . GLY A 1 153 ? -5.214 3.539 19.132 1.00 97.50 153 GLY A N 1
ATOM 1199 C CA . GLY A 1 153 ? -5.096 2.270 19.854 1.00 97.50 153 GLY A CA 1
ATOM 1200 C C . GLY A 1 153 ? -5.809 1.088 19.191 1.00 97.50 153 GLY A C 1
ATOM 1201 O O . GLY A 1 153 ? -5.730 -0.026 19.710 1.00 97.50 153 GLY A O 1
ATOM 1202 N N . THR A 1 154 ? -6.471 1.294 18.047 1.00 97.69 154 THR A N 1
ATOM 1203 C CA . THR A 1 154 ? -7.183 0.221 17.341 1.00 97.69 154 THR A CA 1
ATOM 1204 C C . THR A 1 154 ? -6.220 -0.867 16.870 1.00 97.69 154 THR A C 1
ATOM 1206 O O . THR A 1 154 ? -5.122 -0.593 16.376 1.00 97.69 154 THR A O 1
ATOM 1209 N N . ARG A 1 155 ? -6.647 -2.125 17.012 1.00 97.88 155 ARG A N 1
ATOM 1210 C CA . ARG A 1 155 ? -5.918 -3.311 16.558 1.00 97.88 155 ARG A CA 1
ATOM 1211 C C . ARG A 1 155 ? -6.771 -4.085 15.555 1.00 97.88 155 ARG A C 1
ATOM 1213 O O . ARG A 1 155 ? -7.911 -4.421 15.873 1.00 97.88 155 ARG A O 1
ATOM 1220 N N . ILE A 1 156 ? -6.215 -4.345 14.373 1.00 97.62 156 ILE A N 1
ATOM 1221 C CA . ILE A 1 156 ? -6.870 -5.070 13.272 1.00 97.62 156 ILE A CA 1
ATOM 1222 C C . ILE A 1 156 ? -5.865 -6.057 12.666 1.00 97.62 156 ILE A C 1
ATOM 1224 O O . ILE A 1 156 ? -4.711 -5.687 12.429 1.00 97.62 156 ILE A O 1
ATOM 1228 N N . GLY A 1 157 ? -6.284 -7.303 12.446 1.00 95.88 157 GLY A N 1
ATOM 1229 C CA . GLY A 1 157 ? -5.456 -8.366 11.867 1.00 95.88 157 GLY A CA 1
ATOM 1230 C C . GLY A 1 157 ? -4.552 -9.081 12.869 1.00 95.88 157 GLY A C 1
ATOM 1231 O O . GLY A 1 157 ? -3.516 -9.635 12.500 1.00 95.88 157 GLY A O 1
ATOM 1232 N N . TYR A 1 158 ? -4.920 -9.038 14.151 1.00 95.38 158 TYR A N 1
ATOM 1233 C CA . TYR A 1 158 ? -4.192 -9.706 15.238 1.00 95.38 158 TYR A CA 1
ATOM 1234 C C . TYR A 1 158 ? -5.037 -10.737 15.984 1.00 95.38 158 TYR A C 1
ATOM 1236 O O . TYR A 1 158 ? -4.460 -11.627 16.604 1.00 95.38 158 TYR A O 1
ATOM 1244 N N . ASP A 1 159 ? -6.361 -10.602 15.955 1.00 95.38 159 ASP A N 1
ATOM 1245 C CA . ASP A 1 159 ? -7.293 -11.503 16.625 1.00 95.38 159 ASP A CA 1
ATOM 1246 C C . ASP A 1 159 ? -8.379 -11.899 15.615 1.00 95.38 159 ASP A C 1
ATOM 1248 O O . ASP A 1 159 ? -9.328 -11.141 15.410 1.00 95.38 159 ASP A O 1
ATOM 1252 N N . PRO A 1 160 ? -8.241 -13.064 14.955 1.00 93.62 160 PRO A N 1
ATOM 1253 C CA . PRO A 1 160 ? -9.193 -13.510 13.943 1.00 93.62 160 PRO A CA 1
ATOM 1254 C C . PRO A 1 160 ? -10.633 -13.631 14.451 1.00 93.62 160 PRO A C 1
ATOM 1256 O O . PRO A 1 160 ? -11.565 -13.449 13.667 1.00 93.62 160 PRO A O 1
ATOM 1259 N N . ASP A 1 161 ? -10.834 -13.936 15.736 1.00 94.69 161 ASP A N 1
ATOM 1260 C CA . ASP A 1 161 ? -12.170 -14.119 16.302 1.00 94.69 161 ASP A CA 1
ATOM 1261 C C . ASP A 1 161 ? -12.853 -12.777 16.574 1.00 94.69 161 ASP A C 1
ATOM 1263 O O . ASP A 1 161 ? -14.061 -12.653 16.366 1.00 94.69 161 ASP A O 1
ATOM 1267 N N . ASP A 1 162 ? -12.101 -11.762 17.003 1.00 94.31 162 ASP A N 1
ATOM 1268 C CA . ASP A 1 162 ? -12.601 -10.385 17.102 1.00 94.31 162 ASP A CA 1
ATOM 1269 C C . ASP A 1 162 ? -12.779 -9.742 15.718 1.00 94.31 162 ASP A C 1
ATOM 1271 O O . ASP A 1 162 ? -13.785 -9.086 15.440 1.00 94.31 162 ASP A O 1
ATOM 1275 N N . ASP A 1 163 ? -11.840 -9.980 14.804 1.00 95.44 163 ASP A N 1
ATOM 1276 C CA . ASP A 1 163 ? -11.877 -9.417 13.458 1.00 95.44 163 ASP A CA 1
ATOM 1277 C C . ASP A 1 163 ? -13.064 -9.964 12.653 1.00 95.44 163 ASP A C 1
ATOM 1279 O O . ASP A 1 163 ? -13.778 -9.175 12.036 1.00 95.44 163 ASP A O 1
ATOM 1283 N N . ARG A 1 164 ? -13.371 -11.269 12.738 1.00 95.19 164 ARG A N 1
ATOM 1284 C CA . ARG A 1 164 ? -14.531 -11.878 12.053 1.00 95.19 164 ARG A CA 1
ATOM 1285 C C . ARG A 1 164 ? -15.880 -11.351 12.560 1.00 95.19 164 ARG A C 1
ATOM 1287 O O . ARG A 1 164 ? -16.868 -11.409 11.833 1.00 95.19 164 ARG A O 1
ATOM 1294 N N . LYS A 1 165 ? -15.950 -10.846 13.798 1.00 94.88 165 LYS A N 1
ATOM 1295 C CA . LYS A 1 165 ? -17.182 -10.246 14.348 1.00 94.88 165 LYS A CA 1
ATOM 1296 C C . LYS A 1 165 ? -17.455 -8.855 13.784 1.00 94.88 165 LYS A C 1
ATOM 1298 O O . LYS A 1 165 ? -18.610 -8.444 13.730 1.00 94.88 165 LYS A O 1
ATOM 1303 N N . ARG A 1 166 ? -16.401 -8.119 13.426 1.00 93.44 166 ARG A N 1
ATOM 1304 C CA . ARG A 1 166 ? -16.472 -6.698 13.049 1.00 93.44 166 ARG A CA 1
ATOM 1305 C C . ARG A 1 166 ? -16.355 -6.482 11.544 1.00 93.44 166 ARG A C 1
ATOM 1307 O O . ARG A 1 166 ? -16.923 -5.532 11.016 1.00 93.44 166 ARG A O 1
ATOM 1314 N N . PHE A 1 167 ? -15.608 -7.348 10.868 1.00 96.62 167 PHE A N 1
ATOM 1315 C CA . PHE A 1 167 ? -15.159 -7.162 9.497 1.00 96.62 167 PHE A CA 1
ATOM 1316 C C . PHE A 1 167 ? -15.275 -8.449 8.688 1.00 96.62 167 PHE A C 1
ATOM 1318 O O . PHE A 1 167 ? -15.388 -9.553 9.223 1.00 96.62 167 PHE A O 1
ATOM 1325 N N . THR A 1 168 ? -15.167 -8.304 7.371 1.00 97.00 168 THR A N 1
ATOM 1326 C CA . THR A 1 168 ? -14.976 -9.455 6.492 1.00 97.00 168 THR A CA 1
ATOM 1327 C C . THR A 1 168 ? -13.561 -9.990 6.687 1.00 97.00 168 THR A C 1
ATOM 1329 O O . THR A 1 168 ? -12.591 -9.254 6.515 1.00 97.00 168 THR A O 1
ATOM 1332 N N . LEU A 1 169 ? -13.440 -11.272 7.025 1.00 97.44 169 LEU A N 1
ATOM 1333 C CA . LEU A 1 169 ? -12.167 -11.977 7.153 1.00 97.44 169 LEU A CA 1
ATOM 1334 C C . LEU A 1 169 ? -12.091 -13.056 6.072 1.00 97.44 169 LEU A C 1
ATOM 1336 O O . LEU A 1 169 ? -12.945 -13.942 6.032 1.00 97.44 169 LEU A O 1
ATOM 1340 N N . THR A 1 170 ? -11.086 -12.984 5.204 1.00 96.56 170 THR A N 1
ATOM 1341 C CA . THR A 1 170 ? -10.883 -13.995 4.160 1.00 96.56 170 THR A CA 1
ATOM 1342 C C . THR A 1 170 ? -10.316 -15.298 4.725 1.00 96.56 170 THR A C 1
ATOM 1344 O O . THR A 1 170 ? -9.804 -15.343 5.847 1.00 96.56 170 THR A O 1
ATOM 1347 N N . GLU A 1 171 ? -10.333 -16.366 3.926 1.00 92.12 171 GLU A N 1
ATOM 1348 C CA . GLU A 1 171 ? -9.757 -17.663 4.306 1.00 92.12 171 GLU A CA 1
ATOM 1349 C C . GLU A 1 171 ? -8.255 -17.583 4.616 1.00 92.12 171 GLU A C 1
ATOM 1351 O O . GLU A 1 171 ? -7.763 -18.300 5.486 1.00 92.12 171 GLU A O 1
ATOM 1356 N N . ARG A 1 172 ? -7.514 -16.677 3.959 1.00 93.62 172 ARG A N 1
ATOM 1357 C CA . ARG A 1 172 ? -6.078 -16.466 4.226 1.00 93.62 172 ARG A CA 1
ATOM 1358 C C . ARG A 1 172 ? -5.810 -15.473 5.359 1.00 93.62 172 ARG A C 1
ATOM 1360 O O . ARG A 1 172 ? -4.652 -15.121 5.602 1.00 93.62 172 ARG A O 1
ATOM 1367 N N . GLY A 1 173 ? -6.858 -15.042 6.061 1.00 94.50 173 GLY A N 1
ATOM 1368 C CA . GLY A 1 173 ? -6.768 -14.158 7.216 1.00 94.50 173 GLY A CA 1
ATOM 1369 C C . GLY A 1 173 ? -6.567 -12.688 6.859 1.00 94.50 173 GLY A C 1
ATOM 1370 O O . GLY A 1 173 ? -5.963 -11.963 7.647 1.00 94.50 173 GLY A O 1
ATOM 1371 N N . ILE A 1 174 ? -7.026 -12.250 5.682 1.00 97.69 174 ILE A N 1
ATOM 1372 C CA . ILE A 1 174 ? -7.008 -10.834 5.308 1.00 97.69 174 ILE A CA 1
ATOM 1373 C C . ILE A 1 174 ? -8.275 -10.176 5.845 1.00 97.69 174 ILE A C 1
ATOM 1375 O O . ILE A 1 174 ? -9.387 -10.618 5.550 1.00 97.69 174 ILE A O 1
ATOM 1379 N N . VAL A 1 175 ? -8.107 -9.120 6.638 1.00 98.38 175 VAL A N 1
ATOM 1380 C CA . VAL A 1 175 ? -9.226 -8.351 7.193 1.00 98.38 175 VAL A CA 1
ATOM 1381 C C . VAL A 1 175 ? -9.607 -7.239 6.228 1.00 98.38 175 VAL A C 1
ATOM 1383 O O . VAL A 1 175 ? -8.743 -6.484 5.788 1.00 98.38 175 VAL A O 1
ATOM 1386 N N . VAL A 1 176 ? -10.893 -7.102 5.915 1.00 98.31 176 VAL A N 1
ATOM 1387 C CA . VAL A 1 176 ? -11.397 -6.063 5.012 1.00 98.31 176 VAL A CA 1
ATOM 1388 C C . VAL A 1 176 ? -12.330 -5.119 5.753 1.00 98.31 176 VAL A C 1
ATOM 1390 O O . VAL A 1 176 ? -13.414 -5.506 6.191 1.00 98.31 176 VAL A O 1
ATOM 1393 N N . VAL A 1 177 ? -11.898 -3.864 5.870 1.00 98.19 177 VAL A N 1
ATOM 1394 C CA . VAL A 1 177 ? -12.673 -2.779 6.476 1.00 98.19 177 VAL A CA 1
ATOM 1395 C C . VAL A 1 177 ? -13.404 -2.029 5.359 1.00 98.19 177 VAL A C 1
ATOM 1397 O O . VAL A 1 177 ? -12.731 -1.474 4.486 1.00 98.19 177 VAL A O 1
ATOM 1400 N N . PRO A 1 178 ? -14.751 -2.003 5.351 1.00 97.50 178 PRO A N 1
ATOM 1401 C CA . PRO A 1 178 ? -15.513 -1.355 4.289 1.00 97.50 178 PRO A CA 1
ATOM 1402 C C . PRO A 1 178 ? -15.413 0.174 4.361 1.00 97.50 178 PRO A C 1
ATOM 1404 O O . PRO A 1 178 ? -15.023 0.749 5.384 1.00 97.50 178 PRO A O 1
ATOM 1407 N N . LYS A 1 179 ? -15.775 0.843 3.260 1.00 96.81 179 LYS A N 1
ATOM 1408 C CA . LYS A 1 179 ? -15.736 2.306 3.151 1.00 96.81 179 LYS A CA 1
ATOM 1409 C C . LYS A 1 179 ? -16.501 2.974 4.296 1.00 96.81 179 LYS A C 1
ATOM 1411 O O . LYS A 1 179 ? -17.666 2.655 4.529 1.00 96.81 179 LYS A O 1
ATOM 1416 N N . GLY A 1 180 ? -15.862 3.940 4.959 1.00 91.44 180 GLY A N 1
ATOM 1417 C CA . GLY A 1 180 ? -16.508 4.785 5.969 1.00 91.44 180 GLY A CA 1
ATOM 1418 C C . GLY A 1 180 ? -17.081 4.026 7.172 1.00 91.44 180 GLY A C 1
ATOM 1419 O O . GLY A 1 180 ? -18.014 4.515 7.813 1.00 91.44 180 GLY A O 1
ATOM 1420 N N . TYR A 1 181 ? -16.558 2.831 7.469 1.00 96.06 181 TYR A N 1
ATOM 1421 C CA . TYR A 1 181 ? -16.921 2.079 8.669 1.00 96.06 181 TYR A CA 1
ATOM 1422 C C . TYR A 1 181 ? -16.564 2.870 9.930 1.00 96.06 181 TYR A C 1
ATOM 1424 O O . TYR A 1 181 ? -17.389 3.036 10.829 1.00 96.06 181 TYR A O 1
ATOM 1432 N N . PHE A 1 182 ? -15.340 3.395 9.972 1.00 93.50 182 PHE A N 1
ATOM 1433 C CA . PHE A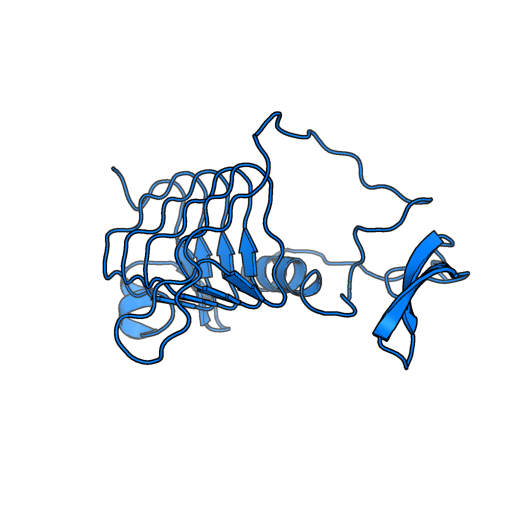 1 182 ? -14.900 4.316 11.006 1.00 93.50 182 PHE A CA 1
ATOM 1434 C C . PHE A 1 182 ? -15.182 5.749 10.567 1.00 93.50 182 PHE A C 1
ATOM 1436 O O . PHE A 1 182 ? -14.488 6.287 9.701 1.00 93.50 182 PHE A O 1
ATOM 1443 N N . LYS A 1 183 ? -16.217 6.340 11.163 1.00 89.81 183 LYS A N 1
ATOM 1444 C CA . LYS A 1 183 ? -16.590 7.742 10.963 1.00 89.81 183 LYS A CA 1
ATOM 1445 C C . LYS A 1 183 ? -15.786 8.645 11.899 1.00 89.81 183 LYS A C 1
ATOM 1447 O O . LYS A 1 183 ? -15.332 8.181 12.945 1.00 89.81 183 LYS A O 1
ATOM 1452 N N . GLU A 1 184 ? -15.614 9.895 11.479 1.00 76.69 184 GLU A N 1
ATOM 1453 C CA . GLU A 1 184 ? -14.987 10.967 12.265 1.00 76.69 184 GLU A CA 1
ATOM 1454 C C . GLU A 1 184 ? -15.759 11.282 13.555 1.00 76.69 184 GLU A C 1
ATOM 1456 O O . GLU A 1 184 ? -17.014 11.225 13.527 1.00 76.69 184 GLU A O 1
#